Protein 1DI6 (pdb70)

CATH classification: 3.40.980.10

Organism: Escherichia coli (strain K12) (NCBI:txid83333)

Radius of gyration: 15.3 Å; Cα contacts (8 Å, |Δi|>4): 388; chains: 1; bounding box: 26×42×44 Å

Foldseek 3Di:
DEAEEEEEEEDQPADRVVLVVVLCVQWFPDHYDYDYYYYYLDLVVLLVVVCCCCPVVVHQEYEYEDLFFDDPSRCNQVSVVVQAPFWDAVQLVVLLVQCVVPPVCSVRGRWTWGDHQLHIYTYFYRDSVRRLSQQAGDADPVQHHPDGHPVLAVQVSSVVSVHDRIATDVSRHHNDDDPVPDD

Sequence (183 aa):
ATLRIGLVSISDRDKGIPALEEWLTSALTTPFELETRLIPDEQAIIEQTLCELVDEMSCHLVLTTGGTGPARRDVTPDATLAVADREMPGFGEQMRQISLHFVPTAILSRQVGVIRKQALILNLPGQPKSIKETLEGVKDAEGNVVVHGIFASVPYCIQLLEGPYVETAPEVVAAFRPKSARR

Nearest PDB structures (foldseek):
  1di6-assembly1_A  TM=1.005E+00  e=4.128E-41  Escherichia coli
  1di7-assembly1_A  TM=9.985E-01  e=5.185E-38  Escherichia coli
  3mcj-assembly2_D  TM=9.632E-01  e=8.302E-26  Aquifex aeolicus VF5
  2pbq-assembly1_B  TM=9.615E-01  e=9.419E-26  Aquifex aeolicus VF5
  3mcj-assembly1_B  TM=9.107E-01  e=4.703E-26  Aquifex aeolicus VF5

GO terms:
  GO:0061598 molybdopterin adenylyltransferase activity (F, IDA)
  GO:0005829 cytosol (C, IDA)
  GO:0032324 molybdopterin cofactor biosynthetic process (P, IDA)
  GO:0032324 molybdopterin cofactor biosynthetic process (P, IMP)
  GO:0005515 protein binding (F, IPI)
  GO:0042802 identical protein binding (F, IPI)

Solvent-accessible surface area: 8758 Å² total; per-residue (Å²): 100,58,2,70,0,0,0,0,6,7,34,87,124,99,151,2,18,51,4,0,64,103,8,0,94,59,0,16,87,28,83,54,72,53,45,53,55,107,19,60,5,81,67,77,73,0,48,126,9,0,30,52,0,8,54,131,54,71,5,55,0,0,0,0,2,8,8,13,16,96,62,102,124,30,28,0,1,42,0,0,67,62,9,27,103,159,114,57,97,39,16,4,102,70,1,58,95,0,20,56,101,71,76,107,88,11,110,95,25,106,8,27,1,0,14,41,120,101,3,0,0,0,0,0,34,44,53,46,129,32,0,67,36,2,0,48,12,29,66,65,112,149,41,86,74,93,30,81,4,12,0,4,65,0,0,62,17,2,46,116,33,142,27,17,26,2,78,12,14,99,145,27,9,47,30,123,32,59,78,108,12,151,216

Structure (mmCIF, N/CA/C/O backbone):
data_1DI6
#
_entry.id   1DI6
#
_cell.length_a   65.3
_cell.length_b   65.3
_cell.length_c   65.3
_cell.angle_alpha   90.00
_cell.angle_beta   90.00
_cell.angle_gamma   120.00
#
_symmetry.space_group_name_H-M   'P 63'
#
loop_
_entity.id
_entity.type
_entity.pdbx_description
1 polymer 'MOLYBDENUM COFACTOR BIOSYNTHETIC ENZYME'
2 non-polymer 'SULFATE ION'
3 water water
#
loop_
_atom_site.group_PDB
_atom_site.id
_atom_site.type_symbol
_atom_site.label_atom_id
_atom_site.label_alt_id
_atom_site.label_comp_id
_atom_site.label_asym_id
_atom_site.label_entity_id
_atom_site.label_seq_id
_atom_site.pdbx_PDB_ins_code
_atom_site.Cartn_x
_atom_site.Cartn_y
_atom_site.Cartn_z
_atom_site.occupancy
_atom_site.B_iso_or_equiv
_atom_site.auth_seq_id
_atom_site.auth_comp_id
_atom_site.auth_asym_id
_atom_site.auth_atom_id
_atom_site.pdbx_PDB_model_num
ATOM 1 N N . ALA A 1 2 ? 25.960 59.126 16.913 1.00 24.51 2 ALA A N 1
ATOM 2 C CA . ALA A 1 2 ? 26.753 58.405 17.952 1.00 25.88 2 ALA A CA 1
ATOM 3 C C . ALA A 1 2 ? 26.988 56.929 17.632 1.00 23.87 2 ALA A C 1
ATOM 4 O O . ALA A 1 2 ? 26.412 56.417 16.671 1.00 28.58 2 ALA A O 1
ATOM 6 N N . THR A 1 3 ? 27.812 56.302 18.472 1.00 17.70 3 THR A N 1
ATOM 7 C CA . THR A 1 3 ? 28.037 54.850 18.332 1.00 18.25 3 THR A CA 1
ATOM 8 C C . THR A 1 3 ? 26.873 54.075 18.944 1.00 18.06 3 THR A C 1
ATOM 9 O O . THR A 1 3 ? 26.581 54.220 20.128 1.00 19.24 3 THR A O 1
ATOM 13 N N . LEU A 1 4 ? 26.322 53.130 18.169 1.00 15.80 4 LEU A N 1
ATOM 14 C CA . LEU A 1 4 ? 25.330 52.189 18.666 1.00 14.71 4 LEU A CA 1
ATOM 15 C C . LEU A 1 4 ? 25.994 51.020 19.425 1.00 16.27 4 LEU A C 1
ATOM 16 O O . LEU A 1 4 ? 26.885 50.370 18.848 1.00 18.67 4 LEU A O 1
ATOM 21 N N . ARG A 1 5 ? 25.638 50.754 20.661 1.00 15.33 5 ARG A N 1
ATOM 22 C CA . ARG A 1 5 ? 26.190 49.660 21.441 1.00 17.62 5 ARG A CA 1
ATOM 23 C C . ARG A 1 5 ? 25.231 48.469 21.386 1.00 17.03 5 ARG A C 1
ATOM 24 O O . ARG A 1 5 ? 24.072 48.531 21.837 1.00 17.16 5 ARG A O 1
ATOM 39 N N . ILE A 1 6 ? 25.697 47.388 20.766 1.00 16.44 6 ILE A N 1
ATOM 40 C CA . ILE A 1 6 ? 24.824 46.225 20.526 1.00 14.57 6 ILE A CA 1
ATOM 41 C C . ILE A 1 6 ? 25.302 45.015 21.306 1.00 16.24 6 ILE A C 1
ATOM 42 O O . ILE A 1 6 ? 26.492 44.657 21.180 1.00 17.47 6 ILE A O 1
ATOM 47 N N . GLY A 1 7 ? 24.487 44.336 22.075 1.00 15.34 7 GLY A N 1
ATOM 48 C CA . GLY A 1 7 ? 24.845 43.091 22.719 1.00 16.10 7 GLY A CA 1
ATOM 49 C C . GLY A 1 7 ? 24.392 41.922 21.874 1.00 17.28 7 GLY A C 1
ATOM 50 O O . GLY A 1 7 ? 23.286 41.955 21.287 1.00 16.31 7 GLY A O 1
ATOM 51 N N . LEU A 1 8 ? 25.205 40.889 21.691 1.00 14.97 8 LEU A N 1
ATOM 52 C CA . LEU A 1 8 ? 24.942 39.711 20.927 1.00 15.84 8 LEU A CA 1
ATOM 53 C C . LEU A 1 8 ? 25.045 38.499 21.849 1.00 18.19 8 LEU A C 1
ATOM 54 O O . LEU A 1 8 ? 26.118 38.335 22.480 1.00 17.91 8 LEU A O 1
ATOM 59 N N . VAL A 1 9 ? 24.001 37.733 21.993 1.00 16.38 9 V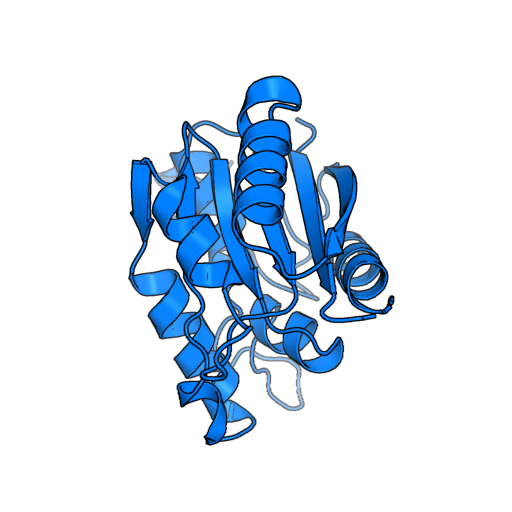AL A N 1
ATOM 60 C CA . VAL A 1 9 ? 23.975 36.605 22.928 1.00 15.83 9 VAL A CA 1
ATOM 61 C C . VAL A 1 9 ? 23.640 35.315 22.195 1.00 19.86 9 VAL A C 1
ATOM 62 O O . VAL A 1 9 ? 22.551 35.204 21.597 1.00 17.08 9 VAL A O 1
ATOM 66 N N . SER A 1 10 ? 24.548 34.348 22.189 1.00 17.33 10 SER A N 1
ATOM 67 C CA . SER A 1 10 ? 24.317 33.041 21.573 1.00 17.77 10 SER A CA 1
ATOM 68 C C . SER A 1 10 ? 24.055 32.007 22.668 1.00 18.02 10 SER A C 1
ATOM 69 O O . SER A 1 10 ? 24.819 31.939 23.646 1.00 19.98 10 SER A O 1
ATOM 72 N N . ILE A 1 11 ? 22.878 31.399 22.616 1.00 19.68 11 ILE A N 1
ATOM 73 C CA . ILE A 1 11 ? 22.399 30.547 23.714 1.00 18.88 11 ILE A CA 1
ATOM 74 C C . ILE A 1 11 ? 22.497 29.138 23.173 1.00 28.01 11 ILE A C 1
ATOM 75 O O . ILE A 1 11 ? 21.823 28.769 22.209 1.00 23.91 11 ILE A O 1
ATOM 80 N N . SER A 1 12 ? 23.469 28.440 23.765 1.00 29.43 12 SER A N 1
ATOM 81 C CA . SER A 1 12 ? 23.835 27.120 23.322 1.00 46.22 12 SER A CA 1
ATOM 82 C C . SER A 1 12 ? 23.404 26.078 24.342 1.00 48.33 12 SER A C 1
ATOM 83 O O . SER A 1 12 ? 23.800 26.014 25.497 1.00 43.66 12 SER A O 1
ATOM 86 N N . ASP A 1 13 ? 22.699 25.118 23.749 1.00 57.80 13 ASP A N 1
ATOM 87 C CA . ASP A 1 13 ? 22.180 23.963 24.464 1.00 65.99 13 ASP A CA 1
ATOM 88 C C . ASP A 1 13 ? 23.313 22.996 24.782 1.00 68.81 13 ASP A C 1
ATOM 89 O O . ASP A 1 13 ? 23.219 22.133 25.647 1.00 71.00 13 ASP A O 1
ATOM 94 N N . ARG A 1 14 ? 24.404 23.146 24.050 1.00 73.41 14 ARG A N 1
ATOM 95 C CA . ARG A 1 14 ? 25.619 22.377 24.144 1.00 77.28 14 ARG A CA 1
ATOM 96 C C . ARG A 1 14 ? 26.457 22.735 25.366 1.00 80.82 14 ARG A C 1
ATOM 97 O O . ARG A 1 14 ? 27.001 23.860 25.403 1.00 83.58 14 ARG A O 1
ATOM 99 N N . ASP A 1 22 ? 30.490 27.743 17.757 1.00 34.82 22 ASP A N 1
ATOM 100 C CA . ASP A 1 22 ? 29.274 28.621 17.680 1.00 29.65 22 ASP A CA 1
ATOM 101 C C . ASP A 1 22 ? 29.192 29.335 16.330 1.00 27.88 22 ASP A C 1
ATOM 102 O O . ASP A 1 22 ? 30.165 29.950 15.905 1.00 30.30 22 ASP A O 1
ATOM 107 N N . LYS A 1 23 ? 27.993 29.304 15.737 1.00 28.09 23 LYS A N 1
ATOM 108 C CA . LYS A 1 23 ? 27.760 29.985 14.477 1.00 26.08 23 LYS A CA 1
ATOM 109 C C . LYS A 1 23 ? 26.908 31.246 14.648 1.00 24.56 23 LYS A C 1
ATOM 110 O O . LYS A 1 23 ? 26.863 32.079 13.733 1.00 24.22 23 LYS A O 1
ATOM 116 N N . GLY A 1 24 ? 26.308 31.427 15.809 1.00 23.55 24 GLY A N 1
ATOM 117 C CA . GLY A 1 24 ? 25.384 32.504 16.094 1.00 23.16 24 GLY A CA 1
ATOM 118 C C . GLY A 1 24 ? 25.994 33.881 16.189 1.00 19.88 24 GLY A C 1
ATOM 119 O O . GLY A 1 24 ? 25.536 34.773 15.456 1.00 20.47 24 GLY A O 1
ATOM 120 N N . ILE A 1 25 ? 26.989 34.053 17.048 1.00 23.90 25 ILE A N 1
ATOM 121 C CA . ILE A 1 25 ? 27.707 35.329 17.157 1.00 22.53 25 ILE A CA 1
ATOM 122 C C . ILE A 1 25 ? 28.311 35.735 15.822 1.00 22.22 25 ILE A C 1
ATOM 123 O O . ILE A 1 25 ? 28.098 36.838 15.311 1.00 22.17 25 ILE A O 1
ATOM 128 N N . PRO A 1 26 ? 29.070 34.863 15.180 1.00 23.27 26 PRO A N 1
ATOM 129 C CA . PRO A 1 26 ? 29.635 35.162 13.875 1.00 21.07 26 PRO A CA 1
ATOM 130 C C . PRO A 1 26 ? 28.636 35.554 12.794 1.00 23.19 26 PRO A C 1
ATOM 131 O O . PRO A 1 26 ? 28.870 36.527 12.050 1.00 25.11 26 PRO A O 1
ATOM 135 N N . ALA A 1 27 ? 27.458 34.937 12.715 1.00 23.01 27 ALA A N 1
ATOM 136 C CA . ALA A 1 27 ? 26.435 35.338 11.746 1.00 23.08 27 ALA A CA 1
ATOM 137 C C . ALA A 1 27 ? 25.919 36.761 12.013 1.00 21.36 27 ALA A C 1
ATOM 138 O O . ALA A 1 27 ? 25.699 37.527 11.057 1.00 21.71 27 ALA A O 1
ATOM 140 N N . LEU A 1 28 ? 25.742 37.077 13.288 1.00 22.36 28 LEU A N 1
ATOM 141 C CA . LEU A 1 28 ? 25.316 38.452 13.616 1.00 21.25 28 LEU A CA 1
ATOM 142 C C . LEU A 1 28 ? 26.394 39.471 13.331 1.00 23.20 28 LEU A C 1
ATOM 143 O O . LEU A 1 28 ? 26.141 40.579 12.814 1.00 22.58 28 LEU A O 1
ATOM 148 N N . GLU A 1 29 ? 27.667 39.151 13.632 1.00 21.06 29 GLU A N 1
ATOM 149 C CA . GLU A 1 29 ? 28.753 40.102 13.413 1.00 19.73 29 GLU A CA 1
ATOM 150 C C . GLU A 1 29 ? 28.872 40.426 11.918 1.00 22.34 29 GLU A C 1
ATOM 151 O O . GLU A 1 29 ? 29.051 41.588 11.535 1.00 26.26 29 GLU A O 1
ATOM 157 N N . GLU A 1 30 ? 28.785 39.414 11.055 1.00 22.89 30 GLU A N 1
ATOM 158 C CA . GLU A 1 30 ? 28.797 39.578 9.615 1.00 21.15 30 GLU A CA 1
ATOM 159 C C . GLU A 1 30 ? 27.613 40.386 9.071 1.00 20.42 30 GLU A C 1
ATOM 160 O O . GLU A 1 30 ? 27.840 41.343 8.318 1.00 23.65 30 GLU A O 1
ATOM 166 N N . TRP A 1 31 ? 26.400 40.037 9.505 1.00 22.72 31 TRP A N 1
ATOM 167 C CA . TRP A 1 31 ? 25.256 40.766 8.977 1.00 20.64 31 TRP A CA 1
ATOM 168 C C . TRP A 1 31 ? 25.257 42.235 9.384 1.00 21.31 31 TRP A C 1
ATOM 169 O O . TRP A 1 31 ? 25.019 43.097 8.516 1.00 20.15 31 TRP A O 1
ATOM 180 N N . LEU A 1 32 ? 25.511 42.525 10.655 1.00 20.17 32 LEU A N 1
ATOM 181 C CA . LEU A 1 32 ? 25.490 43.905 11.147 1.00 16.59 32 LEU A CA 1
ATOM 182 C C . LEU A 1 32 ? 26.575 44.723 10.456 1.00 20.80 32 LEU A C 1
ATOM 183 O O . LEU A 1 32 ? 26.354 45.905 10.152 1.00 20.18 32 LEU A O 1
ATOM 188 N N . THR A 1 33 ? 27.748 44.149 10.196 1.00 18.36 33 THR A N 1
ATOM 189 C CA . THR A 1 33 ? 28.823 44.856 9.483 1.00 21.20 33 THR A CA 1
ATOM 190 C C . THR A 1 33 ? 28.410 45.239 8.061 1.00 20.53 33 THR A C 1
ATOM 191 O O . THR A 1 33 ? 28.683 46.355 7.608 1.00 22.94 33 THR A O 1
ATOM 195 N N . SER A 1 34 ? 27.648 44.387 7.393 1.00 19.86 34 SER A N 1
ATOM 196 C CA . SER A 1 34 ? 27.173 44.700 6.048 1.00 23.74 34 SER A CA 1
ATOM 197 C C . SER A 1 34 ? 26.004 45.678 6.042 1.00 22.94 34 SER A C 1
ATOM 198 O O . SER A 1 34 ? 25.888 46.496 5.126 1.00 26.54 34 SER A O 1
ATOM 201 N N . ALA A 1 35 ? 25.154 45.622 7.060 1.00 20.00 35 ALA A N 1
ATOM 202 C CA . ALA A 1 35 ? 23.949 46.453 7.059 1.00 18.10 35 ALA A CA 1
ATOM 203 C C . ALA A 1 35 ? 24.086 47.863 7.589 1.00 15.85 35 ALA A C 1
ATOM 204 O O . ALA A 1 35 ? 23.268 48.696 7.129 1.00 19.60 35 ALA A O 1
ATOM 206 N N . LEU A 1 36 ? 24.914 48.091 8.614 1.00 18.44 36 LEU A N 1
ATOM 207 C CA . LEU A 1 36 ? 24.978 49.415 9.230 1.00 16.74 36 LEU A CA 1
ATOM 208 C C . LEU A 1 36 ? 25.997 50.355 8.577 1.00 18.71 36 LEU A C 1
ATOM 209 O O . LEU A 1 36 ? 27.112 49.897 8.307 1.00 20.18 36 LEU A O 1
ATOM 214 N N . THR A 1 37 ? 25.584 51.603 8.358 1.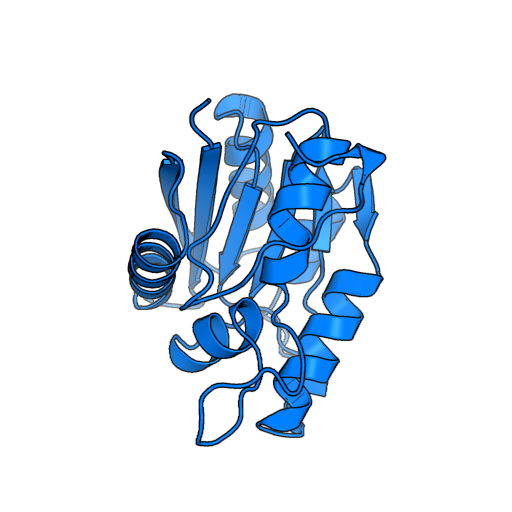00 17.88 37 THR A N 1
ATOM 215 C CA . THR A 1 37 ? 26.546 52.569 7.776 1.00 21.22 37 THR A CA 1
ATOM 216 C C . THR A 1 37 ? 26.995 53.549 8.848 1.00 22.67 37 THR A C 1
ATOM 217 O O . THR A 1 37 ? 28.100 54.094 8.708 1.00 24.31 37 THR A O 1
ATOM 221 N N . THR A 1 38 ? 26.325 53.657 9.978 1.00 21.34 38 THR A N 1
ATOM 222 C CA . THR A 1 38 ? 26.772 54.407 11.160 1.00 19.28 38 THR A CA 1
ATOM 223 C C . THR A 1 38 ? 27.554 53.462 12.076 1.00 22.13 38 THR A C 1
ATOM 224 O O . THR A 1 38 ? 27.437 52.222 12.002 1.00 19.73 38 THR A O 1
ATOM 228 N N . PRO A 1 39 ? 28.433 53.983 12.924 1.00 17.47 39 PRO A N 1
ATOM 229 C CA . PRO A 1 39 ? 29.307 53.203 13.777 1.00 18.17 39 PRO A CA 1
ATOM 230 C C . PRO A 1 39 ? 28.621 52.385 14.855 1.00 18.26 39 PRO A C 1
ATOM 231 O O . PRO A 1 39 ? 27.580 52.830 15.410 1.00 19.12 39 PRO A O 1
ATOM 235 N N . PHE A 1 40 ? 29.151 51.211 15.198 1.00 16.43 40 PHE A N 1
ATOM 236 C CA . PHE A 1 40 ? 28.595 50.395 16.265 1.00 17.84 40 PHE A CA 1
ATOM 237 C C . PHE A 1 40 ? 29.720 49.693 17.035 1.00 16.39 40 PHE A C 1
ATOM 238 O O . PHE A 1 40 ? 30.855 49.623 16.516 1.00 19.11 40 PHE A O 1
ATOM 246 N N . GLU A 1 41 ? 29.421 49.230 18.233 1.00 17.32 41 GLU A N 1
ATOM 247 C CA . GLU A 1 41 ? 30.360 48.471 19.053 1.00 18.51 41 GLU A CA 1
ATOM 248 C C . GLU A 1 41 ? 29.602 47.259 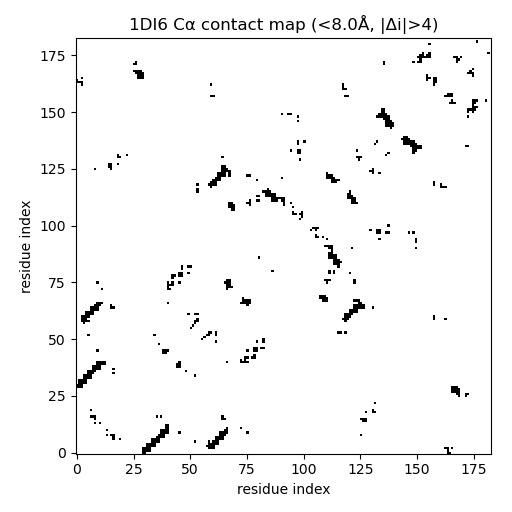19.610 1.00 20.81 41 GLU A C 1
ATOM 249 O O . GLU A 1 41 ? 28.389 47.339 19.850 1.00 19.37 41 GLU A O 1
ATOM 255 N N . LEU A 1 42 ? 30.250 46.110 19.651 1.00 19.42 42 LEU A N 1
ATOM 256 C CA . LEU A 1 42 ? 29.678 44.862 20.066 1.00 17.57 42 LEU A CA 1
ATOM 257 C C . LEU A 1 42 ? 30.144 44.385 21.432 1.00 21.16 42 LEU A C 1
ATOM 258 O O . LEU A 1 42 ? 31.350 44.402 21.771 1.00 23.52 42 LEU A O 1
ATOM 263 N N . GLU A 1 43 ? 29.244 43.823 22.194 1.00 18.22 43 GLU A N 1
ATOM 264 C CA . GLU A 1 43 ? 29.442 43.102 23.431 1.00 19.11 43 GLU A CA 1
ATOM 265 C C . GLU A 1 43 ? 28.896 41.691 23.214 1.00 20.15 43 GLU A C 1
ATOM 266 O O . GLU A 1 43 ? 27.667 41.542 23.066 1.00 19.45 43 GLU A O 1
ATOM 272 N N . THR A 1 44 ? 29.739 40.687 23.071 1.00 19.28 44 THR A N 1
ATOM 273 C CA . THR A 1 44 ? 29.331 39.339 22.726 1.00 18.65 44 THR A CA 1
ATOM 274 C C . THR A 1 44 ? 29.447 38.365 23.874 1.00 22.60 44 THR A C 1
ATOM 275 O O . THR A 1 44 ? 30.293 38.433 24.763 1.00 23.62 44 THR A O 1
ATOM 279 N N . ARG A 1 45 ? 28.429 37.514 23.977 1.00 19.35 45 ARG A N 1
ATOM 280 C CA . ARG A 1 45 ? 28.331 36.530 25.055 1.00 19.05 45 ARG A CA 1
ATOM 281 C C . ARG A 1 45 ? 27.875 35.189 24.512 1.00 22.07 45 ARG A C 1
ATOM 282 O O . ARG A 1 45 ? 26.863 35.146 23.795 1.00 21.26 45 ARG A O 1
ATOM 290 N N . LEU A 1 46 ? 28.533 34.090 24.823 1.00 18.76 46 LEU A N 1
ATOM 291 C CA . LEU A 1 46 ? 28.167 32.736 24.476 1.00 19.38 46 LEU A CA 1
ATOM 292 C C . LEU A 1 46 ? 27.839 31.999 25.775 1.00 19.88 46 LEU A C 1
ATOM 293 O O . LEU A 1 46 ? 28.720 31.893 26.641 1.00 22.04 46 LEU A O 1
ATOM 298 N N . ILE A 1 47 ? 26.609 31.606 26.011 1.00 17.99 47 ILE A N 1
ATOM 299 C CA . ILE A 1 47 ? 26.158 31.027 27.280 1.00 18.36 47 ILE A CA 1
ATOM 300 C C . ILE A 1 47 ? 25.316 29.793 27.070 1.00 18.51 47 ILE A C 1
ATOM 301 O O . ILE A 1 47 ? 24.700 29.542 26.038 1.00 21.69 47 ILE A O 1
ATOM 306 N N . PRO A 1 48 ? 25.195 28.944 28.112 1.00 23.93 48 PRO A N 1
ATOM 307 C CA . PRO A 1 48 ? 24.351 27.782 28.094 1.00 24.89 48 PRO A CA 1
ATOM 308 C C . PRO A 1 48 ? 22.855 28.071 28.105 1.00 22.11 48 PRO A C 1
ATOM 309 O O . PRO A 1 48 ? 22.443 29.120 28.646 1.00 21.27 48 PRO A O 1
ATOM 313 N N . ASP A 1 49 ? 22.043 27.099 27.665 1.00 22.76 49 ASP A N 1
ATOM 314 C CA . ASP A 1 49 ? 20.591 27.289 27.730 1.00 23.42 49 ASP A CA 1
ATOM 315 C C . ASP A 1 49 ? 20.041 26.984 29.119 1.00 25.18 49 ASP A C 1
ATOM 316 O O . ASP A 1 49 ? 19.348 25.992 29.280 1.00 26.40 49 ASP A O 1
ATOM 321 N N . GLU A 1 50 ? 20.262 27.884 30.065 1.00 20.61 50 GLU A N 1
ATOM 322 C CA . GLU A 1 50 ? 19.756 27.772 31.430 1.00 24.07 50 GLU A CA 1
ATOM 323 C C . GLU A 1 50 ? 19.094 29.131 31.730 1.00 19.83 50 GLU A C 1
ATOM 324 O O . GLU A 1 50 ? 19.774 30.134 31.579 1.00 20.97 50 GLU A O 1
ATOM 330 N N . GLN A 1 51 ? 17.825 29.113 32.068 1.00 17.24 51 GLN A N 1
ATOM 331 C CA . GLN A 1 51 ? 17.090 30.375 32.182 1.00 17.91 51 GLN A CA 1
ATOM 332 C C . GLN A 1 51 ? 17.681 31.419 33.059 1.00 21.11 51 GLN A C 1
ATOM 333 O O . GLN A 1 51 ? 17.721 32.616 32.689 1.00 19.30 51 GLN A O 1
ATOM 339 N N . ALA A 1 52 ? 18.207 31.114 34.260 1.00 18.94 52 ALA A N 1
ATOM 340 C CA . ALA A 1 52 ? 18.753 32.145 35.116 1.00 19.29 52 ALA A CA 1
ATOM 341 C C . ALA A 1 52 ? 20.019 32.776 34.553 1.00 17.71 52 ALA A C 1
ATOM 342 O O . ALA A 1 52 ? 20.258 33.957 34.818 1.00 19.53 52 ALA A O 1
ATOM 344 N N . ILE A 1 53 ? 20.834 32.029 33.807 1.00 20.04 53 ILE A N 1
ATOM 345 C CA . ILE A 1 53 ? 22.032 32.613 33.217 1.00 19.22 53 ILE A CA 1
ATOM 346 C C . ILE A 1 53 ? 21.667 33.511 32.019 1.00 16.91 53 ILE A C 1
ATOM 347 O O . ILE A 1 53 ? 22.220 34.601 31.885 1.00 17.18 53 ILE A O 1
ATOM 352 N N . ILE A 1 54 ? 20.609 33.126 31.287 1.00 18.06 54 ILE A N 1
ATOM 353 C CA . ILE A 1 54 ? 20.164 34.041 30.195 1.00 18.13 54 ILE A CA 1
ATOM 354 C C . ILE A 1 54 ? 19.625 35.318 30.821 1.00 15.57 54 ILE A C 1
ATOM 355 O O . ILE A 1 54 ? 20.015 36.406 30.390 1.00 16.06 54 ILE A O 1
ATOM 360 N N . GLU A 1 55 ? 18.796 35.253 31.850 1.00 16.36 55 GLU A N 1
ATOM 361 C CA . GLU A 1 55 ? 18.314 36.480 32.492 1.00 15.37 55 GLU A CA 1
ATOM 362 C C . GLU A 1 55 ? 19.452 37.342 33.000 1.00 18.47 55 GLU A C 1
ATOM 363 O O . GLU A 1 55 ? 19.495 38.574 32.841 1.00 18.12 55 GLU A O 1
ATOM 369 N N . GLN A 1 56 ? 20.438 36.713 33.681 1.00 19.00 56 GLN A N 1
ATOM 370 C CA . GLN A 1 56 ? 21.559 37.520 34.176 1.00 21.61 56 GLN A CA 1
ATOM 371 C C . GLN A 1 56 ? 22.330 38.229 33.068 1.00 14.59 56 GLN A C 1
ATOM 372 O O . GLN A 1 56 ? 22.766 39.380 33.206 1.00 20.06 56 GLN A O 1
ATOM 378 N N . THR A 1 57 ? 22.566 37.536 31.969 1.00 17.25 57 THR A N 1
ATOM 379 C CA . THR A 1 57 ? 23.294 38.062 30.824 1.00 17.62 57 THR A CA 1
ATOM 380 C C . THR A 1 57 ? 22.587 39.258 30.184 1.00 16.00 57 THR A C 1
ATOM 381 O O . THR A 1 57 ? 23.167 40.275 29.832 1.00 16.72 57 THR A O 1
ATOM 385 N N . LEU A 1 58 ? 21.249 39.109 30.043 1.00 16.70 58 LEU A N 1
ATOM 386 C CA . LEU A 1 58 ? 20.478 40.236 29.471 1.00 17.78 58 LEU A CA 1
ATOM 387 C C . LEU A 1 58 ? 20.512 41.437 30.399 1.00 17.71 58 LEU A C 1
ATOM 388 O O . LEU A 1 58 ? 20.694 42.577 29.919 1.00 16.45 58 LEU A O 1
ATOM 393 N N . CYS A 1 59 ? 20.391 41.246 31.715 1.00 18.05 59 CYS A N 1
ATOM 394 C CA . CYS A 1 59 ? 20.492 42.379 32.636 1.00 18.68 59 CYS A CA 1
ATOM 395 C C . CYS A 1 59 ? 21.906 42.973 32.631 1.00 19.26 59 CYS A C 1
ATOM 396 O O . CYS A 1 59 ? 22.019 44.199 32.659 1.00 18.65 59 CYS A O 1
ATOM 399 N N . GLU A 1 60 ? 22.939 42.146 32.536 1.00 21.13 60 GLU A N 1
ATOM 400 C CA . GLU A 1 60 ? 24.315 42.654 32.457 1.00 21.00 60 GLU A CA 1
ATOM 401 C C . GLU A 1 60 ? 24.456 43.582 31.265 1.00 19.07 60 GLU A C 1
ATOM 402 O O . GLU A 1 60 ? 24.985 44.702 31.308 1.00 21.01 60 GLU A O 1
ATOM 408 N N . LEU A 1 61 ? 24.007 43.098 30.074 1.00 17.64 61 LEU A N 1
ATOM 409 C CA . LEU A 1 61 ? 24.191 43.869 28.856 1.00 17.57 61 LEU A CA 1
ATOM 410 C C . LEU A 1 61 ? 23.406 45.179 28.864 1.00 17.17 61 LEU A C 1
ATOM 411 O O . LEU A 1 61 ? 23.943 46.173 28.386 1.00 17.99 61 LEU A O 1
ATOM 416 N N . VAL A 1 62 ? 22.157 45.151 29.344 1.00 16.59 62 VAL A N 1
ATOM 417 C CA . VAL A 1 62 ? 21.354 46.378 29.345 1.00 16.71 62 VAL A CA 1
ATOM 418 C C . VAL A 1 62 ? 21.742 47.346 30.468 1.00 20.54 62 VAL A C 1
ATOM 419 O O . VAL A 1 62 ? 21.882 48.553 30.222 1.00 21.54 62 VAL A O 1
ATOM 423 N N . ASP A 1 63 ? 21.873 46.827 31.686 1.00 21.38 63 ASP A N 1
ATOM 424 C CA . ASP A 1 63 ? 22.104 47.665 32.854 1.00 22.75 63 ASP A CA 1
ATOM 425 C C . ASP A 1 63 ? 23.548 48.070 33.113 1.00 26.41 63 ASP A C 1
ATOM 426 O O . ASP A 1 63 ? 23.773 49.259 33.389 1.00 29.75 63 ASP A O 1
ATOM 431 N N . GLU A 1 6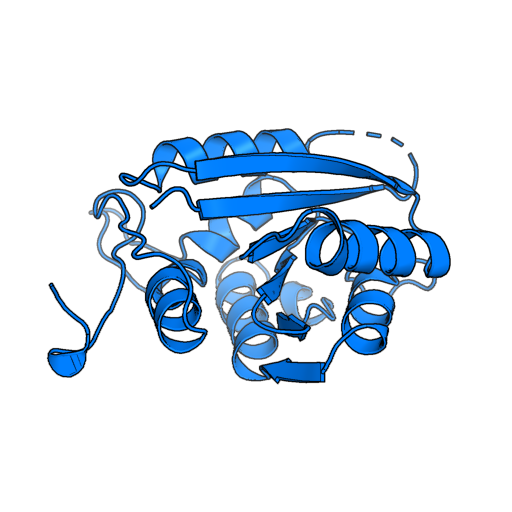4 ? 24.483 47.138 33.037 1.00 25.74 64 GLU A N 1
ATOM 432 C CA . GLU A 1 64 ? 25.881 47.502 33.325 1.00 25.44 64 GLU A CA 1
ATOM 433 C C . GLU A 1 64 ? 26.648 47.909 32.103 1.00 25.70 64 GLU A C 1
ATOM 434 O O . GLU A 1 64 ? 27.510 48.794 32.170 1.00 30.33 64 GLU A O 1
ATOM 440 N N . MET A 1 65 ? 26.371 47.304 30.935 1.00 21.25 65 MET A N 1
ATOM 441 C CA . MET A 1 65 ? 27.082 47.658 29.727 1.00 19.60 65 MET A CA 1
ATOM 442 C C . MET A 1 65 ? 26.338 48.714 28.891 1.00 19.21 65 MET A C 1
ATOM 443 O O . MET A 1 65 ? 26.886 49.140 27.896 1.00 24.55 65 MET A O 1
ATOM 448 N N . SER A 1 66 ? 25.134 49.119 29.280 1.00 21.58 66 SER A N 1
ATOM 449 C CA . SER A 1 66 ? 24.397 50.159 28.560 1.00 21.85 66 SER A CA 1
ATOM 450 C C . SER A 1 66 ? 24.210 49.935 27.060 1.00 21.37 66 SER A C 1
ATOM 451 O O . SER A 1 66 ? 24.321 50.843 26.224 1.00 22.71 66 SER A O 1
ATOM 454 N N . CYS A 1 67 ? 23.854 48.710 26.666 1.00 18.27 67 CYS A N 1
ATOM 455 C CA . CYS A 1 67 ? 23.561 48.403 25.277 1.00 18.05 67 CYS A CA 1
ATOM 456 C C . CYS A 1 67 ? 22.216 49.041 24.887 1.00 18.17 67 CYS A C 1
ATOM 457 O O . CYS A 1 67 ? 21.284 48.984 25.677 1.00 18.53 67 CYS A O 1
ATOM 460 N N . HIS A 1 68 ? 22.166 49.568 23.672 1.00 15.27 68 HIS A N 1
ATOM 461 C CA . HIS A 1 68 ? 20.927 50.129 23.112 1.00 15.64 68 HIS A CA 1
ATOM 462 C C . HIS A 1 68 ? 20.054 49.053 22.457 1.00 15.47 68 HIS A C 1
ATOM 463 O O . HIS A 1 68 ? 18.822 49.219 22.367 1.00 15.85 68 HIS A O 1
ATOM 470 N N . LEU A 1 69 ? 20.662 47.987 21.989 1.00 16.19 69 LEU A N 1
ATOM 471 C CA . LEU A 1 69 ? 20.032 46.887 21.283 1.00 15.62 69 LEU A CA 1
ATOM 472 C C . LEU A 1 69 ? 20.674 45.582 21.713 1.00 15.76 69 LEU A C 1
ATOM 473 O O . LEU A 1 69 ? 21.914 45.567 21.819 1.00 16.04 69 LEU A O 1
ATOM 478 N N . VAL A 1 70 ? 19.882 44.548 21.956 1.00 14.62 70 VAL A N 1
ATOM 479 C CA . VAL A 1 70 ? 20.443 43.215 22.271 1.00 13.56 70 VAL A CA 1
ATOM 480 C C . VAL A 1 70 ? 19.779 42.217 21.315 1.00 12.62 70 VAL A C 1
ATOM 481 O O . VAL A 1 70 ? 18.515 42.238 21.260 1.00 15.31 70 VAL A O 1
ATOM 485 N N . LEU A 1 71 ? 20.517 41.432 20.587 1.00 14.85 71 LEU A N 1
ATOM 486 C CA . LEU A 1 71 ? 19.992 40.399 19.711 1.00 12.36 71 LEU A CA 1
ATOM 487 C C . LEU A 1 71 ? 20.423 39.029 20.221 1.00 12.86 71 LEU A C 1
ATOM 488 O O . LEU A 1 71 ? 21.632 38.830 20.493 1.00 15.34 71 LEU A O 1
ATOM 493 N N . THR A 1 72 ? 19.493 38.141 20.503 1.00 14.77 72 THR A N 1
ATOM 494 C CA . THR A 1 72 ? 19.791 36.802 20.985 1.00 13.70 72 THR A CA 1
ATOM 495 C C . THR A 1 72 ? 19.628 35.813 19.853 1.00 16.12 72 THR A C 1
ATOM 496 O O . THR A 1 72 ? 18.835 36.044 18.902 1.00 14.47 72 THR A O 1
ATOM 500 N N . THR A 1 73 ? 20.335 34.676 19.905 1.00 14.56 73 THR A N 1
ATOM 501 C CA . THR A 1 73 ? 20.158 33.637 18.891 1.00 16.89 73 THR A CA 1
ATOM 502 C C . THR A 1 73 ? 20.076 32.262 19.575 1.00 18.44 73 THR A C 1
ATOM 503 O O . THR A 1 73 ? 20.967 31.949 20.387 1.00 18.41 73 THR A O 1
ATOM 510 N N . GLY A 1 74 ? 19.053 31.496 19.242 1.00 16.51 74 GLY A N 1
ATOM 511 C CA . GLY A 1 74 ? 18.913 30.159 19.817 1.00 17.12 74 GLY A CA 1
ATOM 512 C C . GLY A 1 74 ? 17.887 30.048 20.948 1.00 15.90 74 GLY A C 1
ATOM 513 O O . GLY A 1 74 ? 17.625 31.010 21.661 1.00 16.22 74 GLY A O 1
ATOM 514 N N . GLY A 1 75 ? 17.394 28.810 21.125 1.00 15.23 75 GLY A N 1
ATOM 515 C CA . GLY A 1 75 ? 16.546 28.460 22.250 1.00 19.19 75 GLY A CA 1
ATOM 516 C C . GLY A 1 75 ? 15.134 29.020 22.273 1.00 16.14 75 GLY A C 1
ATOM 517 O O . GLY A 1 75 ? 14.621 29.302 23.356 1.00 16.07 75 GLY A O 1
ATOM 518 N N . THR A 1 76 ? 14.530 29.150 21.099 1.00 16.69 76 THR A N 1
ATOM 519 C CA . THR A 1 76 ? 13.174 29.720 21.050 1.00 17.40 76 THR A CA 1
ATOM 520 C C . THR A 1 76 ? 12.098 28.747 20.642 1.00 18.00 76 THR A C 1
ATOM 521 O O . THR A 1 76 ? 10.962 29.191 20.429 1.00 18.44 76 THR A O 1
ATOM 525 N N . GLY A 1 77 ? 12.339 27.448 20.504 1.00 14.66 77 GLY A N 1
ATOM 526 C CA . GLY A 1 77 ? 11.294 26.504 20.112 1.00 15.87 77 GLY A CA 1
ATOM 527 C C . GLY A 1 77 ? 10.396 26.008 21.247 1.00 14.41 77 GLY A C 1
ATOM 528 O O . GLY A 1 77 ? 10.460 26.491 22.369 1.00 17.58 77 GLY A O 1
ATOM 529 N N . PRO A 1 78 ? 9.680 24.910 20.990 1.00 16.24 78 PRO A N 1
ATOM 530 C CA . PRO A 1 78 ? 8.693 24.349 21.891 1.00 17.12 78 PRO A CA 1
ATOM 531 C C . PRO A 1 78 ? 9.255 23.378 22.926 1.00 22.41 78 PRO A C 1
ATOM 532 O O . PRO A 1 78 ? 8.599 23.109 23.923 1.00 24.32 78 PRO A O 1
ATOM 536 N N . ALA A 1 79 ? 10.456 22.882 22.676 1.00 19.94 79 ALA A N 1
ATOM 537 C CA . ALA A 1 79 ? 11.060 21.893 23.551 1.00 20.73 79 ALA A CA 1
ATOM 538 C C . ALA A 1 79 ? 11.265 22.412 24.947 1.00 26.01 79 ALA A C 1
ATOM 539 O O . ALA A 1 79 ? 11.431 23.611 25.228 1.00 26.75 79 ALA A O 1
ATOM 541 N N . ARG A 1 80 ? 11.329 21.452 25.890 1.00 27.26 80 ARG A N 1
ATOM 542 C CA . ARG A 1 80 ? 11.423 21.830 27.292 1.00 29.12 80 ARG A CA 1
ATOM 543 C C . ARG A 1 80 ? 12.602 22.736 27.628 1.00 24.76 80 ARG A C 1
ATOM 544 O O . ARG A 1 80 ? 12.440 23.652 28.424 1.00 29.22 80 ARG A O 1
ATOM 546 N N . ARG A 1 81 ? 13.764 22.484 27.015 1.00 25.44 81 ARG A N 1
ATOM 547 C CA . ARG A 1 81 ? 14.945 23.261 27.338 1.00 27.98 81 ARG A CA 1
ATOM 548 C C . ARG A 1 81 ? 14.979 24.660 26.715 1.00 22.85 81 ARG A C 1
ATOM 549 O O . ARG A 1 81 ? 15.808 25.444 27.203 1.00 24.11 81 ARG A O 1
ATOM 557 N N . ASP A 1 82 ? 14.131 24.920 25.728 1.00 22.12 82 ASP A N 1
ATOM 558 C CA . ASP A 1 82 ? 14.239 26.225 25.026 1.00 24.06 82 ASP A CA 1
ATOM 559 C C . ASP A 1 82 ? 13.571 27.279 25.871 1.00 21.44 82 ASP A C 1
ATOM 560 O O . ASP A 1 82 ? 12.332 27.358 25.936 1.00 24.58 82 ASP A O 1
ATOM 565 N N . VAL A 1 83 ? 14.314 28.089 26.619 1.00 18.65 83 VAL A N 1
ATOM 566 C CA . VAL A 1 83 ? 13.805 29.069 27.532 1.00 17.87 83 VAL A CA 1
ATOM 567 C C . VAL A 1 83 ? 14.287 30.488 27.269 1.00 17.74 83 VAL A C 1
ATOM 568 O O . VAL A 1 83 ? 14.114 31.423 28.063 1.00 16.97 83 VAL A O 1
ATOM 572 N N . THR A 1 84 ? 14.824 30.740 26.038 1.00 15.59 84 THR A N 1
ATOM 573 C CA . THR A 1 84 ? 15.185 32.130 25.740 1.00 17.60 84 THR A CA 1
ATOM 574 C C . THR A 1 84 ? 14.078 33.154 25.774 1.00 15.71 84 THR A C 1
ATOM 575 O O . THR A 1 84 ? 14.275 34.192 26.411 1.00 14.06 84 THR A O 1
ATOM 579 N N . PRO A 1 85 ? 12.892 32.904 25.227 1.00 16.42 85 PRO A N 1
ATOM 580 C CA . PRO A 1 85 ? 11.789 33.843 25.331 1.00 15.89 85 PRO A CA 1
ATOM 581 C C . PRO A 1 85 ? 11.290 34.027 26.760 1.00 15.60 85 PRO A C 1
ATOM 582 O O . PRO A 1 85 ? 10.953 35.129 27.162 1.00 15.63 85 PRO A O 1
ATOM 586 N N . ASP A 1 86 ? 11.374 32.957 27.584 1.00 18.24 86 ASP A N 1
ATOM 587 C CA . ASP A 1 86 ? 10.928 33.068 28.985 1.00 19.58 86 ASP A CA 1
ATOM 588 C C . ASP A 1 86 ? 11.870 33.993 29.765 1.00 17.60 86 ASP A C 1
ATOM 589 O O . ASP A 1 86 ? 11.452 34.864 30.523 1.00 17.76 86 ASP A O 1
ATOM 594 N N . ALA A 1 87 ? 13.181 33.831 29.520 1.00 16.54 87 ALA A N 1
ATOM 595 C CA . ALA A 1 87 ? 14.121 34.722 30.179 1.00 17.64 87 ALA A CA 1
ATOM 596 C C . ALA A 1 87 ? 13.952 36.185 29.739 1.00 18.66 87 ALA A C 1
ATOM 597 O O . ALA A 1 87 ? 14.076 37.104 30.520 1.00 17.27 87 ALA A O 1
ATOM 599 N N . THR A 1 88 ? 13.664 36.359 28.434 1.00 14.50 88 THR A N 1
ATOM 600 C CA . THR A 1 88 ? 13.524 37.712 27.898 1.00 15.27 88 THR A CA 1
ATOM 601 C C . THR A 1 88 ? 12.288 38.414 28.426 1.00 16.82 88 THR A C 1
ATOM 602 O O . THR A 1 88 ? 12.346 39.599 28.758 1.00 16.29 88 THR A O 1
ATOM 606 N N . LEU A 1 89 ? 11.150 37.712 28.509 1.00 16.21 89 LEU A N 1
ATOM 607 C CA . LEU A 1 89 ? 9.966 38.266 29.147 1.00 17.19 89 LEU A CA 1
ATOM 608 C C . LEU A 1 89 ? 10.191 38.514 30.648 1.00 19.64 89 LEU A C 1
ATOM 609 O O . LEU A 1 89 ? 9.704 39.522 31.148 1.00 20.55 89 LEU A O 1
ATOM 614 N N . ALA A 1 90 ? 10.960 37.649 31.322 1.00 18.95 90 ALA A N 1
ATOM 615 C CA . ALA A 1 90 ? 11.192 37.884 32.757 1.00 18.58 90 ALA A CA 1
ATOM 616 C C . ALA A 1 90 ? 11.917 39.188 33.006 1.00 20.69 90 ALA A C 1
ATOM 617 O O . ALA A 1 90 ? 11.744 39.763 34.106 1.00 26.01 90 ALA A O 1
ATOM 619 N N . VAL A 1 91 ? 12.845 39.615 32.153 1.00 15.84 91 VAL A N 1
ATOM 620 C CA . VAL A 1 91 ? 13.596 40.848 32.396 1.00 17.44 91 VAL A CA 1
ATOM 621 C C . VAL A 1 91 ? 12.991 42.101 31.766 1.00 16.67 91 VAL A C 1
ATOM 622 O O . VAL A 1 91 ? 13.545 43.194 31.829 1.00 18.61 91 VAL A O 1
ATOM 626 N N . ALA A 1 92 ? 11.860 41.924 31.083 1.00 16.89 92 ALA A N 1
ATOM 627 C CA . ALA A 1 92 ? 11.260 43.057 30.365 1.00 15.53 92 ALA A CA 1
ATOM 628 C C . ALA A 1 92 ? 10.468 44.022 31.218 1.00 17.76 92 ALA A C 1
ATOM 629 O O . ALA A 1 92 ? 9.789 43.601 32.152 1.00 21.00 92 ALA A O 1
ATOM 631 N N . ASP A 1 93 ? 10.480 45.281 30.787 1.00 18.85 93 ASP A N 1
ATOM 632 C CA . ASP A 1 93 ? 9.600 46.319 31.333 1.00 17.82 93 ASP A CA 1
ATOM 633 C C . ASP A 1 93 ? 8.301 46.329 30.533 1.00 23.76 93 ASP A C 1
ATOM 634 O O . ASP A 1 93 ? 7.207 46.528 31.062 1.00 28.51 93 ASP A O 1
ATOM 639 N N . ARG A 1 94 ? 8.424 46.040 29.228 1.00 18.41 94 ARG A N 1
ATOM 640 C CA . ARG A 1 94 ? 7.262 46.077 28.338 1.00 22.57 94 ARG A CA 1
ATOM 641 C C . ARG A 1 94 ? 7.461 45.153 27.143 1.00 17.26 94 ARG A C 1
ATOM 642 O O . ARG A 1 94 ? 8.575 45.027 26.648 1.00 17.20 94 ARG A O 1
ATOM 650 N N . GLU A 1 95 ? 6.399 44.545 26.640 1.00 18.46 95 GLU A N 1
ATOM 651 C CA . GLU A 1 95 ? 6.457 43.701 25.464 1.00 15.78 95 GLU A CA 1
ATOM 652 C C . GLU A 1 95 ? 6.105 44.496 24.196 1.00 17.82 95 GLU A C 1
ATOM 653 O O . GLU A 1 95 ? 5.287 45.418 24.209 1.00 18.56 95 GLU A O 1
ATOM 664 N N . MET A 1 96 ? 6.665 44.113 23.085 1.00 14.78 96 MET A N 1
ATOM 665 C CA . MET A 1 96 ? 6.399 44.684 21.748 1.00 16.00 96 MET A CA 1
ATOM 666 C C . MET A 1 96 ? 5.811 43.534 20.923 1.00 12.81 96 MET A C 1
ATOM 667 O O . MET A 1 96 ? 6.571 42.811 20.274 1.00 13.31 96 MET A O 1
ATOM 672 N N . PRO A 1 97 ? 4.502 43.308 20.979 1.00 13.80 97 PRO A N 1
ATOM 673 C CA . PRO A 1 97 ? 3.909 42.115 20.365 1.00 12.33 97 PRO A CA 1
ATOM 674 C C . PRO A 1 97 ? 4.135 41.963 18.874 1.00 10.75 97 PRO A C 1
ATOM 675 O O . PRO A 1 97 ? 4.266 40.831 18.358 1.00 13.08 97 PRO A O 1
ATOM 679 N N . GLY A 1 98 ? 4.269 43.094 18.161 1.00 11.92 98 GLY A N 1
ATOM 680 C CA . GLY A 1 98 ? 4.485 43.101 16.720 1.00 11.38 98 GLY A CA 1
ATOM 681 C C . GLY A 1 98 ? 5.762 42.441 16.271 1.00 11.87 98 GLY A C 1
ATOM 682 O O . GLY A 1 98 ? 5.912 41.879 15.203 1.00 12.26 98 GLY A O 1
ATOM 683 N N . PHE A 1 99 ? 6.818 42.544 17.155 1.00 12.24 99 PHE A N 1
ATOM 684 C CA . PHE A 1 99 ? 8.072 41.896 16.777 1.00 10.99 99 PHE A CA 1
ATOM 685 C C . PHE A 1 99 ? 7.991 40.378 16.761 1.00 12.15 99 PHE A C 1
ATOM 686 O O . PHE A 1 99 ? 8.412 39.802 15.747 1.00 12.24 99 PHE A O 1
ATOM 694 N N . GLY A 1 100 ? 7.427 39.736 17.776 1.00 11.59 100 GLY A N 1
ATOM 695 C CA . GLY A 1 100 ? 7.253 38.288 17.734 1.00 12.81 100 GLY A CA 1
ATOM 696 C C . GLY A 1 100 ? 6.383 37.865 16.528 1.00 10.86 100 GLY A C 1
ATOM 697 O O . GLY A 1 100 ? 6.636 36.884 15.799 1.00 12.09 100 GLY A O 1
ATOM 698 N N . GLU A 1 101 ? 5.232 38.580 16.425 1.00 11.49 101 GLU A N 1
ATOM 699 C CA . GLU A 1 101 ? 4.283 38.230 15.357 1.00 11.31 101 GLU A CA 1
ATOM 700 C C . GLU A 1 101 ? 4.874 38.296 13.955 1.00 10.94 101 GLU A C 1
ATOM 701 O O . GLU A 1 101 ? 4.710 37.423 13.071 1.00 12.25 101 GLU A O 1
ATOM 707 N N . GLN A 1 102 ? 5.600 39.412 13.704 1.00 11.96 102 GLN A N 1
ATOM 708 C CA . GLN A 1 102 ? 6.154 39.619 12.371 1.00 10.88 102 GLN A CA 1
ATOM 709 C C . GLN A 1 102 ? 7.401 38.815 12.104 1.00 11.88 102 GLN A C 1
ATOM 710 O O . GLN A 1 102 ? 7.685 38.401 10.976 1.00 11.20 102 GLN A O 1
ATOM 716 N N . MET A 1 103 ? 8.206 38.508 13.140 1.00 11.40 103 MET A N 1
ATOM 717 C CA . MET A 1 103 ? 9.336 37.580 12.901 1.00 11.79 103 MET A CA 1
ATOM 718 C C . MET A 1 103 ? 8.759 36.213 12.462 1.00 10.81 103 MET A C 1
ATOM 719 O O . MET A 1 103 ? 9.306 35.572 11.562 1.00 12.74 103 MET A O 1
ATOM 724 N N . ARG A 1 104 ? 7.639 35.790 13.098 1.00 11.03 104 ARG A N 1
ATOM 725 C CA . ARG A 1 104 ? 7.020 34.539 12.657 1.00 10.66 104 ARG A CA 1
ATOM 726 C C . ARG A 1 104 ? 6.444 34.657 11.233 1.00 10.99 104 ARG A C 1
ATOM 727 O O . ARG A 1 104 ? 6.622 33.747 10.398 1.00 11.99 104 ARG A O 1
ATOM 735 N N . GLN A 1 105 ? 5.773 35.781 10.882 1.00 11.72 105 GLN A N 1
ATOM 736 C CA . GLN A 1 105 ? 5.248 35.911 9.503 1.00 10.45 105 GLN A CA 1
ATOM 737 C C . GLN A 1 105 ? 6.394 35.956 8.482 1.00 12.01 105 GLN A C 1
ATOM 738 O O . GLN A 1 105 ? 6.197 35.371 7.390 1.00 13.72 105 GLN A O 1
ATOM 744 N N . ILE A 1 106 ? 7.474 36.673 8.752 1.00 12.43 106 ILE A N 1
ATOM 745 C CA . ILE A 1 106 ? 8.616 36.651 7.812 1.00 13.40 106 ILE A CA 1
ATOM 746 C C . ILE A 1 106 ? 9.111 35.218 7.651 1.00 14.58 106 ILE A C 1
ATOM 747 O O . ILE A 1 106 ? 9.290 34.703 6.511 1.00 14.93 106 ILE A O 1
ATOM 752 N N . SER A 1 107 ? 9.350 34.527 8.765 1.00 13.35 107 SER A N 1
ATOM 753 C CA . SER A 1 107 ? 9.899 33.161 8.717 1.00 13.32 107 SER A CA 1
ATOM 754 C C . SER A 1 107 ? 8.995 32.128 8.079 1.00 12.68 107 SER A C 1
ATOM 755 O O . SER A 1 107 ? 9.486 31.176 7.426 1.00 13.38 107 SER A O 1
ATOM 758 N N . LEU A 1 108 ? 7.678 32.330 8.086 1.00 13.68 108 LEU A N 1
ATOM 759 C CA . LEU A 1 108 ? 6.685 31.481 7.438 1.00 15.49 108 LEU A CA 1
ATOM 760 C C . LEU A 1 108 ? 6.806 31.548 5.918 1.00 21.30 108 LEU A C 1
ATOM 761 O O . LEU A 1 108 ? 6.314 30.624 5.258 1.00 23.85 108 LEU A O 1
ATOM 766 N N . HIS A 1 109 ? 7.431 32.585 5.378 1.00 17.11 109 HIS A N 1
ATOM 767 C CA . HIS A 1 109 ? 7.635 32.598 3.924 1.00 19.59 109 HIS A CA 1
ATOM 768 C C . HIS A 1 109 ? 8.628 31.516 3.558 1.00 20.22 109 HIS A C 1
ATOM 769 O O . HIS A 1 109 ? 8.578 31.039 2.391 1.00 26.35 109 HIS A O 1
ATOM 776 N N . PHE A 1 110 ? 9.532 31.125 4.430 1.00 17.39 110 PHE A N 1
ATOM 777 C CA . PHE A 1 110 ? 10.511 30.085 4.151 1.00 19.21 110 PHE A CA 1
ATOM 778 C C . PHE A 1 110 ? 9.933 28.726 4.517 1.00 22.54 110 PHE A C 1
ATOM 779 O O . PHE A 1 110 ? 9.667 27.857 3.654 1.00 25.85 110 PHE A O 1
ATOM 787 N N . VAL A 1 111 ? 9.532 28.496 5.759 1.00 18.84 111 VAL A N 1
ATOM 788 C CA . VAL A 1 111 ? 9.061 27.161 6.158 1.00 22.32 111 VAL A CA 1
ATOM 789 C C . VAL A 1 111 ? 7.858 27.282 7.058 1.00 21.34 111 VAL A C 1
ATOM 790 O O . VAL A 1 111 ? 7.808 28.172 7.910 1.00 20.16 111 VAL A O 1
ATOM 794 N N . PRO A 1 112 ? 6.917 26.352 7.073 1.00 19.50 112 PRO A N 1
ATOM 795 C CA . PRO A 1 112 ? 5.715 26.431 7.872 1.00 19.61 112 PRO A CA 1
ATOM 796 C C . PRO A 1 112 ? 5.957 26.239 9.359 1.00 17.07 112 PRO A C 1
ATOM 797 O O . PRO A 1 112 ? 5.165 26.698 10.193 1.00 18.50 112 PRO A O 1
ATOM 801 N N . THR A 1 113 ? 7.047 25.580 9.730 1.00 16.17 113 THR A N 1
ATOM 802 C CA . THR A 1 113 ? 7.416 25.303 11.098 1.00 15.22 113 THR A CA 1
ATOM 803 C C . THR A 1 113 ? 7.900 26.498 11.890 1.00 14.52 113 THR A C 1
ATOM 804 O O . THR A 1 113 ? 8.114 26.430 13.109 1.00 14.89 113 THR A O 1
ATOM 808 N N . ALA A 1 114 ? 7.990 27.672 11.229 1.00 14.19 114 ALA A N 1
ATOM 809 C CA . ALA A 1 114 ? 8.256 28.929 11.939 1.00 12.61 114 ALA A CA 1
ATOM 810 C C . ALA A 1 114 ? 7.254 29.226 13.018 1.00 14.59 114 ALA A C 1
ATOM 811 O O . ALA A 1 114 ? 7.677 29.908 13.976 1.00 16.99 114 ALA A O 1
ATOM 813 N N . ILE A 1 115 ? 6.048 28.688 12.900 1.00 15.72 115 ILE A N 1
ATOM 814 C CA . ILE A 1 115 ? 5.087 28.957 13.968 1.00 20.96 115 ILE A CA 1
ATOM 815 C C . ILE A 1 115 ? 5.408 28.241 15.272 1.00 19.28 115 ILE A C 1
ATOM 816 O O . ILE A 1 115 ? 4.749 28.508 16.273 1.00 20.89 115 ILE A O 1
ATOM 821 N N . LEU A 1 116 ? 6.394 27.340 15.278 1.00 15.00 116 LEU A N 1
ATOM 822 C CA . LEU A 1 116 ? 6.777 26.681 16.527 1.00 14.77 116 LEU A CA 1
ATOM 823 C C . LEU A 1 116 ? 7.687 27.547 17.368 1.00 15.77 116 LEU A C 1
ATOM 824 O O . LEU A 1 116 ? 8.113 27.194 18.486 1.00 15.92 116 LEU A O 1
ATOM 829 N N . SER A 1 117 ? 8.206 28.678 16.823 1.00 16.24 117 SER A N 1
ATOM 830 C CA . SER A 1 117 ? 9.049 29.583 17.614 1.00 16.70 117 SER A CA 1
ATOM 831 C C . SER A 1 117 ? 8.244 30.441 18.552 1.00 15.57 117 SER A C 1
ATOM 832 O O . SER A 1 117 ? 7.131 30.932 18.281 1.00 17.58 117 SER A O 1
ATOM 837 N N . ARG A 1 118 ? 8.758 30.679 19.753 1.00 16.33 118 ARG A N 1
ATOM 838 C CA . ARG A 1 118 ? 8.138 31.470 20.794 1.00 13.98 118 ARG A CA 1
ATOM 839 C C . ARG A 1 118 ? 8.865 32.818 21.011 1.00 13.11 118 ARG A C 1
ATOM 840 O O . ARG A 1 118 ? 8.668 33.510 21.991 1.00 14.62 118 ARG A O 1
ATOM 848 N N . GLN A 1 119 ? 9.653 33.194 20.003 1.00 12.74 119 GLN A N 1
ATOM 849 C CA . GLN A 1 119 ? 10.417 34.436 20.034 1.00 14.38 119 GLN A CA 1
ATOM 850 C C . GLN A 1 119 ? 9.585 35.658 20.381 1.00 14.11 119 GLN A C 1
ATOM 851 O O . GLN A 1 119 ? 8.396 35.823 19.957 1.00 13.84 119 GLN A O 1
ATOM 862 N N . VAL A 1 120 ? 10.206 36.571 21.136 1.00 13.29 120 VAL A N 1
ATOM 863 C CA . VAL A 1 120 ? 9.615 37.857 21.469 1.00 12.93 120 VAL A CA 1
ATOM 864 C C . VAL A 1 120 ? 10.578 39.023 21.194 1.00 13.84 120 VAL A C 1
ATOM 865 O O . VAL A 1 120 ? 11.788 38.828 20.978 1.00 13.35 120 VAL A O 1
ATOM 869 N N . GLY A 1 121 ? 10.008 40.222 21.188 1.00 12.12 121 GLY A N 1
ATOM 870 C CA . GLY A 1 121 ? 10.752 41.494 21.210 1.00 12.89 121 GLY A CA 1
ATOM 871 C C . GLY A 1 121 ? 10.216 42.221 22.445 1.00 13.83 121 GLY A C 1
ATOM 872 O O . GLY A 1 121 ? 9.010 42.244 22.750 1.00 13.80 121 GLY A O 1
ATOM 873 N N . VAL A 1 122 ? 11.128 42.775 23.274 1.00 12.87 122 VAL A N 1
ATOM 874 C CA . VAL A 1 122 ? 10.711 43.500 24.495 1.00 13.91 122 VAL A CA 1
ATOM 875 C C . VAL A 1 122 ? 11.590 44.755 24.640 1.00 13.98 122 VAL A C 1
ATOM 876 O O . VAL A 1 122 ? 12.635 44.882 24.006 1.00 13.40 122 VAL A O 1
ATOM 880 N N . ILE A 1 123 ? 11.192 45.601 25.604 1.00 14.14 123 ILE A N 1
ATOM 881 C CA . ILE A 1 123 ? 12.028 46.737 26.026 1.00 14.64 123 ILE A CA 1
ATOM 882 C C . ILE A 1 123 ? 12.330 46.572 27.526 1.00 14.28 123 ILE A C 1
ATOM 883 O O . ILE A 1 123 ? 11.508 46.181 28.340 1.00 15.78 123 ILE A O 1
ATOM 888 N N . ARG A 1 124 ? 13.621 46.721 27.839 1.00 15.57 124 ARG A N 1
ATOM 889 C CA . ARG A 1 124 ? 14.152 46.833 29.215 1.00 15.32 124 ARG A CA 1
ATOM 890 C C . ARG A 1 124 ? 14.899 48.168 29.292 1.00 13.84 124 ARG A C 1
ATOM 891 O O . ARG A 1 124 ? 15.818 48.408 28.523 1.00 16.48 124 ARG A O 1
ATOM 899 N N . LYS A 1 125 ? 14.403 48.997 30.223 1.00 17.93 125 LYS A N 1
ATOM 900 C CA . LYS A 1 125 ? 14.935 50.368 30.356 1.00 22.12 125 LYS A CA 1
ATOM 901 C C . LYS A 1 125 ? 14.724 51.075 29.020 1.00 19.89 125 LYS A C 1
ATOM 902 O O . LYS A 1 125 ? 13.545 51.227 28.700 1.00 22.38 125 LYS A O 1
ATOM 908 N N . GLN A 1 126 ? 15.714 51.523 28.276 1.00 18.73 126 GLN A N 1
ATOM 909 C CA . GLN A 1 126 ? 15.518 52.103 26.954 1.00 19.74 126 GLN A CA 1
ATOM 910 C C . GLN A 1 126 ? 16.086 51.190 25.859 1.00 17.45 126 GLN A C 1
ATOM 911 O O . GLN A 1 126 ? 16.165 51.626 24.717 1.00 20.62 126 GLN A O 1
ATOM 917 N N . ALA A 1 127 ? 16.403 49.937 26.188 1.00 15.80 127 ALA A N 1
ATOM 918 C CA . ALA A 1 127 ? 16.980 49.023 25.207 1.00 15.03 127 ALA A CA 1
ATOM 919 C 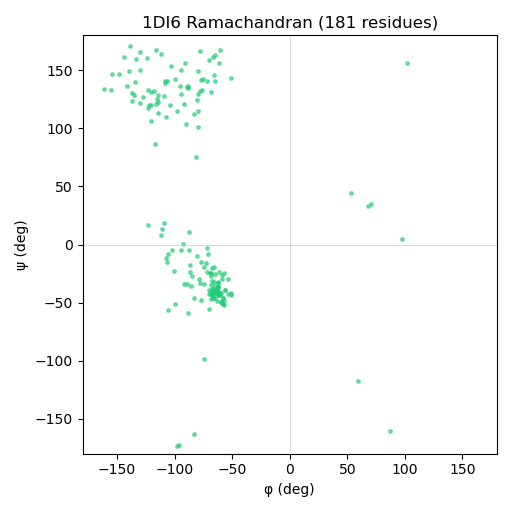C . ALA A 1 127 ? 15.937 48.064 24.607 1.00 14.85 127 ALA A C 1
ATOM 920 O O . ALA A 1 127 ? 15.049 47.620 25.315 1.00 16.77 127 ALA A O 1
ATOM 922 N N . LEU A 1 128 ? 16.106 47.817 23.319 1.00 13.95 128 LEU A N 1
ATOM 923 C CA . LEU A 1 128 ? 15.281 46.827 22.618 1.00 14.32 128 LEU A CA 1
ATOM 924 C C . LEU A 1 128 ? 15.979 45.474 22.588 1.00 14.82 128 LEU A C 1
ATOM 925 O O . LEU A 1 128 ? 17.176 45.425 22.230 1.00 13.85 128 LEU A O 1
ATOM 930 N N . ILE A 1 129 ? 15.305 44.396 22.987 1.00 12.57 129 ILE A N 1
ATOM 931 C CA . ILE A 1 129 ? 15.827 43.042 23.002 1.00 14.00 129 ILE A CA 1
ATOM 932 C C . ILE A 1 129 ? 14.997 42.197 22.024 1.00 11.71 129 ILE A C 1
ATOM 933 O O . ILE A 1 129 ? 13.755 42.131 22.181 1.00 13.73 129 ILE A O 1
ATOM 938 N N . LEU A 1 130 ? 15.627 41.614 21.030 1.00 12.97 130 LEU A N 1
ATOM 939 C CA . LEU A 1 130 ? 14.949 40.784 20.033 1.00 12.56 130 LEU A CA 1
ATOM 940 C C . LEU A 1 130 ? 15.458 39.352 20.049 1.00 14.25 130 LEU A C 1
ATOM 941 O O . LEU A 1 130 ? 16.697 39.163 20.005 1.00 13.59 130 LEU A O 1
ATOM 946 N N . ASN A 1 131 ? 14.611 38.336 20.062 1.00 11.53 131 ASN A N 1
ATOM 947 C CA . ASN A 1 131 ? 15.016 36.942 19.983 1.00 10.89 131 ASN A CA 1
ATOM 948 C C . ASN A 1 131 ? 15.037 36.449 18.534 1.00 14.81 131 ASN A C 1
ATOM 949 O O . ASN A 1 131 ? 13.976 36.470 17.869 1.00 14.19 131 ASN A O 1
ATOM 954 N N . LEU A 1 132 ? 16.183 35.986 18.046 1.00 15.05 132 LEU A N 1
ATOM 955 C CA . LEU A 1 132 ? 16.298 35.442 16.676 1.00 16.13 132 LEU A CA 1
ATOM 956 C C . LEU A 1 132 ? 16.563 33.940 16.756 1.00 20.51 132 LEU A C 1
ATOM 957 O O . LEU A 1 132 ? 16.896 33.382 17.810 1.00 18.76 132 LEU A O 1
ATOM 962 N N . PRO A 1 133 ? 16.362 33.254 15.637 1.00 22.14 133 PRO A N 1
ATOM 963 C CA . PRO A 1 133 ? 16.599 31.836 15.488 1.00 24.52 133 PRO A CA 1
ATOM 964 C C . PRO A 1 133 ? 18.057 31.456 15.740 1.00 20.35 133 PRO A C 1
ATOM 965 O O . PRO A 1 133 ? 18.931 32.296 15.709 1.00 20.68 133 PRO A O 1
ATOM 969 N N . GLY A 1 134 ? 18.306 30.148 15.878 1.00 23.02 134 GLY A N 1
ATOM 970 C CA . GLY A 1 134 ? 19.635 29.623 16.120 1.00 24.00 134 GLY A CA 1
ATOM 971 C C . GLY A 1 134 ? 20.441 29.362 14.858 1.00 28.34 134 GLY A C 1
ATOM 972 O O . GLY A 1 134 ? 21.668 29.346 14.925 1.00 31.89 134 GLY A O 1
ATOM 973 N N . GLN A 1 135 ? 19.804 29.164 13.711 1.00 30.64 135 GLN A N 1
ATOM 974 C CA . GLN A 1 135 ? 20.554 28.879 12.479 1.00 30.43 135 GLN A CA 1
ATOM 975 C C . GLN A 1 135 ? 20.956 30.134 11.753 1.00 28.78 135 GLN A C 1
ATOM 976 O O . GLN A 1 135 ? 20.187 31.080 11.516 1.00 25.22 135 GLN A O 1
ATOM 978 N N . PRO A 1 136 ? 22.197 30.222 11.300 1.00 25.80 136 PRO A N 1
ATOM 979 C CA . PRO A 1 136 ? 22.707 31.381 10.597 1.00 24.92 136 PRO A CA 1
ATOM 980 C C . PRO A 1 136 ? 21.855 31.858 9.445 1.00 22.39 136 PRO A C 1
ATOM 981 O O . PRO A 1 136 ? 21.588 33.062 9.301 1.00 24.23 136 PRO A O 1
ATOM 985 N N . LYS A 1 137 ? 21.332 30.959 8.589 1.00 22.92 137 LYS A N 1
ATOM 986 C CA . LYS A 1 137 ? 20.535 31.408 7.444 1.00 25.60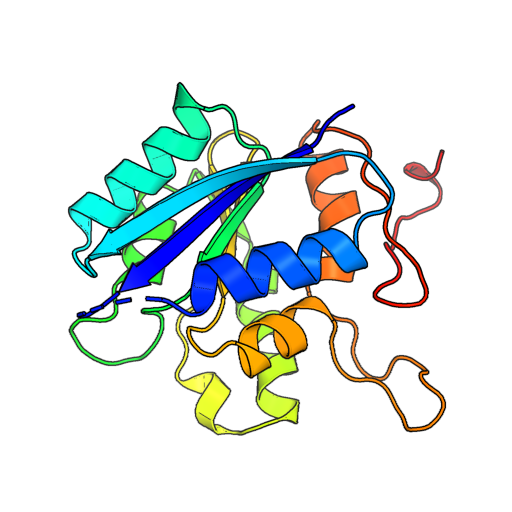 137 LYS A CA 1
ATOM 987 C C . LYS A 1 137 ? 19.241 32.103 7.889 1.00 22.69 137 LYS A C 1
ATOM 988 O O . LYS A 1 137 ? 18.783 33.092 7.302 1.00 24.03 137 LYS A O 1
ATOM 994 N N . SER A 1 138 ? 18.650 31.558 8.932 1.00 22.04 138 SER A N 1
ATOM 995 C CA . SER A 1 138 ? 17.406 32.067 9.505 1.00 22.56 138 SER A CA 1
ATOM 996 C C . SER A 1 138 ? 17.594 33.419 10.158 1.00 22.09 138 SER A C 1
ATOM 997 O O . SER A 1 138 ? 16.714 34.290 10.154 1.00 22.08 138 SER A O 1
ATOM 1000 N N . ILE A 1 139 ? 18.762 33.645 10.777 1.00 20.89 139 ILE A N 1
ATOM 1001 C CA . ILE A 1 139 ? 19.108 34.923 11.390 1.00 21.30 139 ILE A CA 1
ATOM 1002 C C . ILE A 1 139 ? 19.085 36.000 10.323 1.00 22.35 139 ILE A C 1
ATOM 1003 O O . ILE A 1 139 ? 18.418 37.045 10.428 1.00 22.39 139 ILE A O 1
ATOM 1008 N N . LYS A 1 140 ? 19.743 35.773 9.196 1.00 23.42 140 LYS A N 1
ATOM 1009 C CA . LYS A 1 140 ? 19.769 36.722 8.096 1.00 23.18 140 LYS A CA 1
ATOM 1010 C C . LYS A 1 140 ? 18.425 36.909 7.407 1.00 22.69 140 LYS A C 1
ATOM 1011 O O . LYS A 1 140 ? 18.007 38.050 7.144 1.00 24.39 140 LYS A O 1
ATOM 1022 N N . GLU A 1 141 ? 17.635 35.866 7.228 1.00 20.43 141 GLU A N 1
ATOM 1023 C CA . GLU A 1 141 ? 16.318 35.939 6.599 1.00 22.40 141 GLU A CA 1
ATOM 1024 C C . GLU A 1 141 ? 15.362 36.798 7.413 1.00 18.10 141 GLU A C 1
ATOM 1025 O O . GLU A 1 141 ? 14.551 37.603 6.946 1.00 19.45 141 GLU A O 1
ATOM 1031 N N . THR A 1 142 ? 15.451 36.651 8.739 1.00 15.90 142 THR A N 1
ATOM 1032 C CA . THR A 1 142 ? 14.608 37.408 9.649 1.00 15.66 142 THR A CA 1
ATOM 1033 C C . THR A 1 142 ? 14.921 38.909 9.622 1.00 15.74 142 THR A C 1
ATOM 1034 O O . THR A 1 142 ? 14.013 39.759 9.580 1.00 15.29 142 THR A O 1
ATOM 1038 N N . LEU A 1 143 ? 16.210 39.245 9.651 1.00 16.47 143 LEU A N 1
ATOM 1039 C CA . LEU A 1 143 ? 16.627 40.630 9.711 1.00 15.17 143 LEU A CA 1
ATOM 1040 C C . LEU A 1 143 ? 16.387 41.430 8.434 1.00 16.87 143 LEU A C 1
ATOM 1041 O O . LEU A 1 143 ? 15.978 42.583 8.437 1.00 16.36 143 LEU A O 1
ATOM 1046 N N . GLU A 1 144 ? 16.620 40.762 7.302 1.00 16.84 144 GLU A N 1
ATOM 1047 C CA . GLU A 1 144 ? 16.577 41.352 5.972 1.00 20.63 144 GLU A CA 1
ATOM 1048 C C . GLU A 1 144 ? 15.314 41.092 5.184 1.00 20.79 144 GLU A C 1
ATOM 1049 O O . GLU A 1 144 ? 15.019 41.869 4.259 1.00 23.68 144 GLU A O 1
ATOM 1055 N N . GLY A 1 145 ? 14.518 40.046 5.438 1.00 17.77 145 GLY A N 1
ATOM 1056 C CA . GLY A 1 145 ? 13.270 39.829 4.747 1.00 18.99 145 GLY A CA 1
ATOM 1057 C C . GLY A 1 145 ? 13.307 39.058 3.426 1.00 20.04 145 GLY A C 1
ATOM 1058 O O . GLY A 1 145 ? 14.265 38.327 3.172 1.00 23.13 145 GLY A O 1
ATOM 1059 N N . VAL A 1 146 ? 12.205 39.287 2.704 1.00 19.32 146 VAL A N 1
ATOM 1060 C CA . VAL A 1 146 ? 12.081 38.569 1.411 1.00 27.00 146 VAL A CA 1
ATOM 1061 C C . VAL A 1 146 ? 12.093 39.570 0.245 1.00 25.60 146 VAL A C 1
ATOM 1062 O O . VAL A 1 146 ? 11.309 40.515 0.230 1.00 22.20 146 VAL A O 1
ATOM 1066 N N . LYS A 1 147 ? 13.016 39.330 -0.667 1.00 30.65 147 LYS A N 1
ATOM 1067 C CA . LYS A 1 147 ? 13.162 40.126 -1.882 1.00 32.01 147 LYS A CA 1
ATOM 1068 C C . LYS A 1 147 ? 12.898 39.266 -3.120 1.00 40.51 147 LYS A C 1
ATOM 1069 O O . LYS A 1 147 ? 12.726 38.045 -3.017 1.00 36.96 147 LYS A O 1
ATOM 1075 N N . ASP A 1 148 ? 12.745 39.922 -4.274 1.00 35.17 148 ASP A N 1
ATOM 1076 C CA . ASP A 1 148 ? 12.552 39.178 -5.532 1.00 37.09 148 ASP A CA 1
ATOM 1077 C C . ASP A 1 148 ? 13.868 39.005 -6.272 1.00 39.63 148 ASP A C 1
ATOM 1078 O O . ASP A 1 148 ? 14.937 39.405 -5.806 1.00 41.78 148 ASP A O 1
ATOM 1083 N N . ALA A 1 149 ? 13.832 38.493 -7.502 1.00 48.00 149 ALA A N 1
ATOM 1084 C CA . ALA A 1 149 ? 15.012 38.267 -8.321 1.00 47.77 149 ALA A CA 1
ATOM 1085 C C . ALA A 1 149 ? 15.791 39.528 -8.663 1.00 50.03 149 ALA A C 1
ATOM 1086 O O . ALA A 1 149 ? 17.018 39.499 -8.786 1.00 53.46 149 ALA A O 1
ATOM 1088 N N . GLU A 1 150 ? 15.102 40.655 -8.818 1.00 45.23 150 GLU A N 1
ATOM 1089 C CA . GLU A 1 150 ? 15.741 41.921 -9.133 1.00 46.63 150 GLU A CA 1
ATOM 1090 C C . GLU A 1 150 ? 16.179 42.658 -7.874 1.00 50.38 150 GLU A C 1
ATOM 1091 O O . GLU A 1 150 ? 16.782 43.731 -7.950 1.00 49.94 150 GLU A O 1
ATOM 1097 N N . GLY A 1 151 ? 15.847 42.127 -6.698 1.00 47.94 151 GLY A N 1
ATOM 1098 C CA . GLY A 1 151 ? 16.253 42.702 -5.433 1.00 46.45 151 GLY A CA 1
ATOM 1099 C C . GLY A 1 151 ? 15.227 43.590 -4.758 1.00 38.62 151 GLY A C 1
ATOM 1100 O O . GLY A 1 151 ? 15.511 44.223 -3.732 1.00 45.25 151 GLY A O 1
ATOM 1101 N N . ASN A 1 152 ? 14.027 43.688 -5.310 1.00 35.89 152 ASN A N 1
ATOM 1102 C CA . ASN A 1 152 ? 12.962 44.517 -4.768 1.00 30.15 152 ASN A CA 1
ATOM 1103 C C . ASN A 1 152 ? 12.354 43.849 -3.534 1.00 34.64 152 ASN A C 1
ATOM 1104 O O . ASN A 1 152 ? 12.261 42.627 -3.485 1.00 28.46 152 ASN A O 1
ATOM 1109 N N . VAL A 1 153 ? 11.984 44.610 -2.513 1.00 28.01 153 VAL A N 1
ATOM 1110 C CA . VAL A 1 153 ? 11.368 44.064 -1.309 1.00 23.79 153 VAL A CA 1
ATOM 1111 C C . VAL A 1 153 ? 9.973 43.514 -1.536 1.00 23.46 153 VAL A C 1
ATOM 1112 O O . VAL A 1 153 ? 9.117 44.196 -2.132 1.00 28.59 153 VAL A O 1
ATOM 1116 N N . VAL A 1 154 ? 9.705 42.311 -1.068 1.00 26.67 154 VAL A N 1
ATOM 1117 C CA . VAL A 1 154 ? 8.423 41.656 -1.042 1.00 29.79 154 VAL A CA 1
ATOM 1118 C C . VAL A 1 154 ? 7.826 41.796 0.362 1.00 30.92 154 VAL A C 1
ATOM 1119 O O . VAL A 1 154 ? 6.682 42.206 0.556 1.00 31.78 154 VAL A O 1
ATOM 1123 N N . VAL A 1 155 ? 8.612 41.431 1.379 1.00 23.42 155 VAL A N 1
ATOM 1124 C CA . VAL A 1 155 ? 8.217 41.558 2.777 1.00 21.81 155 VAL A CA 1
ATOM 1125 C C . VAL A 1 155 ? 9.488 42.120 3.461 1.00 17.03 155 VAL A C 1
ATOM 1126 O O . VAL A 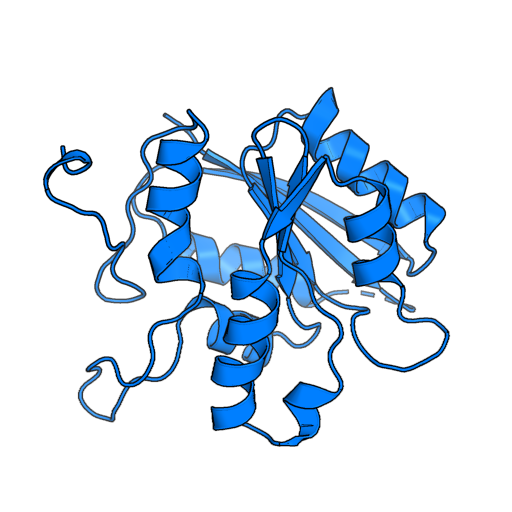1 155 ? 10.572 41.574 3.376 1.00 17.86 155 VAL A O 1
ATOM 1130 N N . HIS A 1 156 ? 9.291 43.264 4.122 1.00 17.33 156 HIS A N 1
ATOM 1131 C CA . HIS A 1 156 ? 10.430 43.917 4.798 1.00 15.29 156 HIS A CA 1
ATOM 1132 C C . HIS A 1 156 ? 10.982 43.084 5.951 1.00 16.95 156 HIS A C 1
ATOM 1133 O O . HIS A 1 156 ? 10.258 42.442 6.740 1.00 16.96 156 HIS A O 1
ATOM 1140 N N . GLY A 1 157 ? 12.294 43.061 6.107 1.00 17.10 157 GLY A N 1
ATOM 1141 C CA . GLY A 1 157 ? 12.937 42.437 7.265 1.00 16.25 157 GLY A CA 1
ATOM 1142 C C . GLY A 1 157 ? 12.566 43.185 8.533 1.00 14.90 157 GLY A C 1
ATOM 1143 O O . GLY A 1 157 ? 12.284 44.381 8.546 1.00 15.09 157 GLY A O 1
ATOM 1144 N N . ILE A 1 158 ? 12.817 42.478 9.668 1.00 13.10 158 ILE A N 1
ATOM 1145 C CA . ILE A 1 158 ? 12.487 43.061 10.966 1.00 15.71 158 ILE A CA 1
ATOM 1146 C C . ILE A 1 158 ? 13.414 44.218 11.266 1.00 14.97 158 ILE A C 1
ATOM 1147 O O . ILE A 1 158 ? 13.046 45.185 11.930 1.00 15.80 158 ILE A O 1
ATOM 1152 N N . PHE A 1 159 ? 14.625 44.235 10.656 1.00 15.36 159 PHE A N 1
ATOM 1153 C CA . PHE A 1 159 ? 15.559 45.339 10.931 1.00 14.17 159 PHE A CA 1
ATOM 1154 C C . PHE A 1 159 ? 15.124 46.629 10.276 1.00 17.48 159 PHE A C 1
ATOM 1155 O O . PHE A 1 159 ? 15.595 47.701 10.698 1.00 17.95 159 PHE A O 1
ATOM 1163 N N . ALA A 1 160 ? 14.189 46.609 9.302 1.00 15.33 160 ALA A N 1
ATOM 1164 C CA . ALA A 1 160 ? 13.772 47.871 8.682 1.00 15.14 160 ALA A CA 1
ATOM 1165 C C . ALA A 1 160 ? 13.142 48.835 9.689 1.00 16.14 160 ALA A C 1
ATOM 1166 O O . ALA A 1 160 ? 13.156 50.041 9.402 1.00 16.80 160 ALA A O 1
ATOM 1168 N N . SER A 1 161 ? 12.607 48.338 10.811 1.00 15.44 161 SER A N 1
ATOM 1169 C CA . SER A 1 161 ? 11.969 49.194 11.805 1.00 15.43 161 SER A CA 1
ATOM 1170 C C . SER A 1 161 ? 12.862 49.440 13.015 1.00 14.45 161 SER A C 1
ATOM 1171 O O . SER A 1 161 ? 12.458 50.246 13.869 1.00 15.24 161 SER A O 1
ATOM 1174 N N . VAL A 1 162 ? 14.035 48.782 13.061 1.00 14.20 162 VAL A N 1
ATOM 1175 C CA . VAL A 1 162 ? 14.893 48.954 14.278 1.00 12.98 162 VAL A CA 1
ATOM 1176 C C . VAL A 1 162 ? 15.534 50.311 14.440 1.00 13.77 162 VAL A C 1
ATOM 1177 O O . VAL A 1 162 ? 15.423 50.861 15.556 1.00 14.31 162 VAL A O 1
ATOM 1181 N N . PRO A 1 163 ? 16.061 50.915 13.413 1.00 14.19 163 PRO A N 1
ATOM 1182 C CA . PRO A 1 163 ? 16.630 52.273 13.565 1.00 14.87 163 PRO A CA 1
ATOM 1183 C C . PRO A 1 163 ? 15.611 53.258 14.101 1.00 15.66 163 PRO A C 1
ATOM 1184 O O . PRO A 1 163 ? 15.858 53.990 15.092 1.00 15.95 163 PRO A O 1
ATOM 1188 N N . TYR A 1 164 ? 14.377 53.329 13.532 1.00 14.73 164 TYR A N 1
ATOM 1189 C CA . TYR A 1 164 ? 13.375 54.230 14.099 1.00 13.78 164 TYR A CA 1
ATOM 1190 C C . TYR A 1 164 ? 12.970 53.857 15.525 1.00 15.19 164 TYR A C 1
ATOM 1191 O O . TYR A 1 164 ? 12.768 54.751 16.356 1.00 15.26 164 TYR A O 1
ATOM 1200 N N . CYS A 1 165 ? 12.872 52.560 15.859 1.00 13.30 165 CYS A N 1
ATOM 1201 C CA . CYS A 1 165 ? 12.519 52.191 17.234 1.00 15.35 165 CYS A CA 1
ATOM 1202 C C . CYS A 1 165 ? 13.572 52.705 18.234 1.00 15.36 165 CYS A C 1
ATOM 1203 O O . CYS A 1 165 ? 13.221 53.252 19.279 1.00 16.18 165 CYS A O 1
ATOM 1206 N N . ILE A 1 166 ? 14.844 52.560 17.869 1.00 14.38 166 ILE A N 1
ATOM 1207 C CA . ILE A 1 166 ? 15.943 53.047 18.767 1.00 15.06 166 ILE A CA 1
ATOM 1208 C C . ILE A 1 166 ? 15.833 54.557 18.916 1.00 17.99 166 ILE A C 1
ATOM 1209 O O . ILE A 1 166 ? 15.996 55.068 20.036 1.00 17.66 166 ILE A O 1
ATOM 1214 N N . GLN A 1 167 ? 15.543 55.280 17.848 1.00 16.54 167 GLN A N 1
ATOM 1215 C CA . GLN A 1 167 ? 15.333 56.728 17.911 1.00 15.82 167 GLN A CA 1
ATOM 1216 C C . GLN A 1 167 ? 14.196 57.118 18.822 1.00 16.86 167 GLN A C 1
ATOM 1217 O O . GLN A 1 167 ? 14.328 57.990 19.718 1.00 18.66 167 GLN A O 1
ATOM 1223 N N . LEU A 1 168 ? 13.064 56.364 18.781 1.00 16.05 168 LEU A N 1
ATOM 1224 C CA . LEU A 1 168 ? 11.931 56.662 19.651 1.00 16.87 168 LEU A CA 1
ATOM 1225 C C . LEU A 1 168 ? 12.281 56.368 21.089 1.00 15.52 168 LEU A C 1
ATOM 1226 O O . LEU A 1 168 ? 11.640 56.907 22.004 1.00 17.33 168 LEU A O 1
ATOM 1231 N N . LEU A 1 169 ? 13.236 55.482 21.372 1.00 16.75 169 LEU A N 1
ATOM 1232 C CA . LEU A 1 169 ? 13.702 55.109 22.703 1.00 15.52 169 LEU A CA 1
ATOM 1233 C C . LEU A 1 169 ? 14.831 56.021 23.219 1.00 18.25 169 LEU A C 1
ATOM 1234 O O . LEU A 1 169 ? 15.550 55.718 24.175 1.00 21.07 169 LEU A O 1
ATOM 1239 N N . GLU A 1 170 ? 15.048 57.114 22.504 1.00 16.44 170 GLU A N 1
ATOM 1240 C CA . GLU A 1 170 ? 16.033 58.140 22.839 1.00 17.66 170 GLU A CA 1
ATOM 1241 C C . GLU A 1 170 ? 17.454 57.650 22.713 1.00 21.65 170 GLU A C 1
ATOM 1242 O O . GLU A 1 170 ? 18.379 58.112 23.397 1.00 24.65 170 GLU A O 1
ATOM 1248 N N . GLY A 1 171 ? 17.741 56.760 21.774 1.00 16.56 171 GLY A N 1
ATOM 1249 C CA . GLY A 1 171 ? 19.062 56.211 21.497 1.00 17.96 171 GLY A CA 1
ATOM 1250 C C . GLY A 1 171 ? 19.665 56.975 20.319 1.00 17.11 171 GLY A C 1
ATOM 1251 O O . GLY A 1 171 ? 19.138 57.965 19.771 1.00 17.97 171 GLY A O 1
ATOM 1252 N N . PRO A 1 172 ? 20.812 56.508 19.862 1.00 17.24 172 PRO A N 1
ATOM 1253 C CA . PRO A 1 172 ? 21.546 57.117 18.775 1.00 17.25 172 PRO A CA 1
ATOM 1254 C C . PRO A 1 172 ? 20.839 57.032 17.433 1.00 18.10 172 PRO A C 1
ATOM 1255 O O . PRO A 1 172 ? 19.922 56.206 17.262 1.00 18.75 172 PRO A O 1
ATOM 1259 N N . TYR A 1 173 ? 21.257 57.878 16.510 1.00 19.04 173 TYR A N 1
ATOM 1260 C CA . TYR A 1 173 ? 20.712 57.923 15.163 1.00 17.54 173 TYR A CA 1
ATOM 1261 C C . TYR A 1 173 ? 21.399 56.864 14.306 1.00 18.49 173 TYR A C 1
ATOM 1262 O O . TYR A 1 173 ? 22.604 56.950 14.026 1.00 19.23 173 TYR A O 1
ATOM 1271 N N . VAL A 1 174 ? 20.641 55.837 13.912 1.00 16.37 174 VAL A N 1
ATOM 1272 C CA . VAL A 1 174 ? 21.257 54.709 13.198 1.00 18.22 174 VAL A CA 1
ATOM 1273 C C . VAL A 1 174 ? 20.837 54.740 11.737 1.00 15.41 174 VAL A C 1
ATOM 1274 O O . VAL A 1 174 ? 19.649 54.972 11.437 1.00 18.68 174 VAL A O 1
ATOM 1278 N N . GLU A 1 175 ? 21.751 54.430 10.827 1.00 16.52 175 GLU A N 1
ATOM 1279 C CA . GLU A 1 175 ? 21.456 54.393 9.400 1.00 17.54 175 GLU A CA 1
ATOM 1280 C C . GLU A 1 175 ? 21.946 53.088 8.805 1.00 19.06 175 GLU A C 1
ATOM 1281 O O . GLU A 1 175 ? 22.926 52.460 9.260 1.00 18.44 175 GLU A O 1
ATOM 1287 N N . THR A 1 176 ? 21.255 52.613 7.744 1.00 17.70 176 THR A N 1
ATOM 1288 C CA . THR A 1 176 ? 21.595 51.345 7.124 1.00 18.96 176 THR A CA 1
ATOM 1289 C C . THR A 1 176 ? 21.873 51.490 5.635 1.00 22.99 176 THR A C 1
ATOM 1290 O O . THR A 1 176 ? 21.445 52.469 5.036 1.00 23.30 176 THR A O 1
ATOM 1294 N N . ALA A 1 177 ? 22.556 50.504 5.086 1.00 19.04 177 ALA A N 1
ATOM 1295 C CA . ALA A 1 177 ? 22.846 50.487 3.644 1.00 22.23 177 ALA A CA 1
ATOM 1296 C C . ALA A 1 177 ? 21.592 50.002 2.942 1.00 23.33 177 ALA A C 1
ATOM 1297 O O . ALA A 1 177 ? 21.240 48.824 3.045 1.00 21.30 177 ALA A O 1
ATOM 1299 N N . PRO A 1 178 ? 20.965 50.846 2.134 1.00 23.18 178 PRO A N 1
ATOM 1300 C CA . PRO A 1 178 ? 19.772 50.495 1.400 1.00 29.40 178 PRO A CA 1
ATOM 1301 C C . PRO A 1 178 ? 19.904 49.238 0.563 1.00 23.96 178 PRO A C 1
ATOM 1302 O O . PRO A 1 178 ? 18.924 48.501 0.458 1.00 26.32 178 PRO A O 1
ATOM 1306 N N . GLU A 1 179 ? 21.067 48.868 0.054 1.00 27.07 179 GLU A N 1
ATOM 1307 C CA . GLU A 1 179 ? 21.260 47.629 -0.688 1.00 34.61 179 GLU A CA 1
ATOM 1308 C C . GLU A 1 179 ? 21.058 46.381 0.163 1.00 32.68 179 GLU A C 1
ATOM 1309 O O . GLU A 1 179 ? 20.720 45.306 -0.349 1.00 35.93 179 GLU A O 1
ATOM 1315 N N . VAL A 1 180 ? 21.133 46.491 1.484 1.00 25.00 180 VAL A N 1
ATOM 1316 C CA . VAL A 1 180 ? 20.946 45.374 2.406 1.00 22.33 180 VAL A CA 1
ATOM 1317 C C . VAL A 1 180 ? 19.580 45.510 3.071 1.00 24.28 180 VAL A C 1
ATOM 1318 O O . VAL A 1 180 ? 18.741 44.617 2.943 1.00 23.70 180 VAL A O 1
ATOM 1322 N N . VAL A 1 181 ? 19.319 46.650 3.718 1.00 21.09 181 VAL A N 1
ATOM 1323 C CA . VAL A 1 181 ? 17.976 46.905 4.263 1.00 20.41 181 VAL A CA 1
ATOM 1324 C C . VAL A 1 181 ? 17.765 48.399 4.387 1.00 20.93 181 VAL A C 1
ATOM 1325 O O . VAL A 1 181 ? 18.615 49.124 4.911 1.00 22.23 181 VAL A O 1
ATOM 1329 N N . ALA A 1 182 ? 16.610 48.869 3.923 1.00 27.37 182 ALA A N 1
ATOM 1330 C CA . ALA A 1 182 ? 16.345 50.325 4.029 1.00 27.36 182 ALA A CA 1
ATOM 1331 C C . ALA A 1 182 ? 15.702 50.617 5.360 1.00 24.23 182 ALA A C 1
ATOM 1332 O O . ALA A 1 182 ? 14.770 49.950 5.828 1.00 29.58 182 ALA A O 1
ATOM 1334 N N . ALA A 1 183 ? 16.130 51.677 6.042 1.00 20.84 183 ALA A N 1
ATOM 1335 C CA . ALA A 1 183 ? 15.690 52.057 7.362 1.00 21.34 183 ALA A CA 1
ATOM 1336 C C . ALA A 1 183 ? 14.493 52.989 7.269 1.00 24.11 183 ALA A C 1
ATOM 1337 O O . ALA A 1 183 ? 14.666 54.166 6.908 1.00 27.31 183 ALA A O 1
ATOM 1339 N N . PHE A 1 184 ? 13.289 52.500 7.524 1.00 17.53 184 PHE A N 1
ATOM 1340 C CA . PHE A 1 184 ? 12.106 53.338 7.361 1.00 17.87 184 PHE A CA 1
ATOM 1341 C C . PHE A 1 184 ? 11.910 54.336 8.470 1.00 19.09 184 PHE A C 1
ATOM 1342 O O . PHE A 1 184 ? 11.971 53.992 9.672 1.00 18.74 184 PHE A O 1
ATOM 1357 N N . ARG A 1 185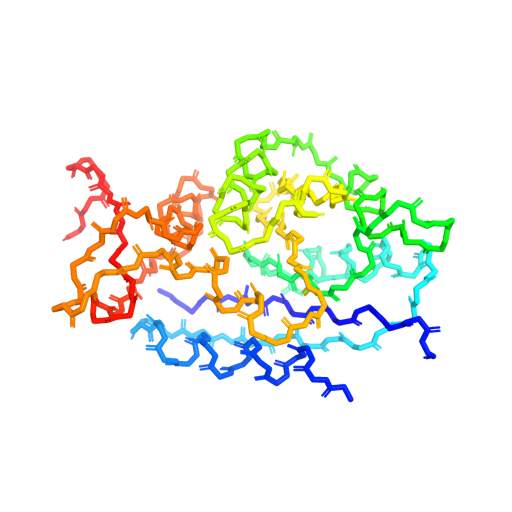 ? 11.635 55.603 8.144 1.00 18.99 185 ARG A N 1
ATOM 1358 C CA . ARG A 1 185 ? 11.315 56.623 9.111 1.00 22.34 185 ARG A CA 1
ATOM 1359 C C . ARG A 1 185 ? 10.335 57.642 8.491 1.00 22.81 185 ARG A C 1
ATOM 1360 O O . ARG A 1 185 ? 10.502 57.949 7.322 1.00 25.69 185 ARG A O 1
ATOM 1368 N N . PRO A 1 186 ? 9.486 58.154 9.335 1.00 21.05 186 PRO A N 1
ATOM 1369 C CA . PRO A 1 186 ? 8.517 59.162 8.869 1.00 24.59 186 PRO A CA 1
ATOM 1370 C C . PRO A 1 186 ? 9.247 60.480 8.748 1.00 26.87 186 PRO A C 1
ATOM 1371 O O . PRO A 1 186 ? 10.330 60.720 9.296 1.00 26.87 186 PRO A O 1
ATOM 1375 N N . LYS A 1 187 ? 8.616 61.443 8.084 1.00 27.79 187 LYS A N 1
ATOM 1376 C CA . LYS A 1 187 ? 9.131 62.787 7.869 1.00 32.88 187 LYS A CA 1
ATOM 1377 C C . LYS A 1 187 ? 9.594 63.456 9.149 1.00 29.79 187 LYS A C 1
ATOM 1378 O O . LYS A 1 187 ? 10.709 63.973 9.212 1.00 31.76 187 LYS A O 1
ATOM 1380 N N . SER A 1 188 ? 8.838 63.302 10.233 1.00 32.89 188 SER A N 1
ATOM 1381 C CA . SER A 1 188 ? 9.140 63.809 11.551 1.00 40.62 188 SER A CA 1
ATOM 1382 C C . SER A 1 188 ? 10.459 63.317 12.139 1.00 43.71 188 SER A C 1
ATOM 1383 O O . SER A 1 188 ? 11.043 63.999 12.992 1.00 46.86 188 SER A O 1
ATOM 1385 N N . ALA A 1 189 ? 10.934 62.144 11.729 1.00 30.82 189 ALA A N 1
ATOM 1386 C CA . ALA A 1 189 ? 12.161 61.589 12.275 1.00 30.23 189 ALA A CA 1
ATOM 1387 C C . ALA A 1 189 ? 13.370 61.651 11.372 1.00 25.24 189 ALA A C 1
ATOM 1388 O O . ALA A 1 189 ? 14.483 61.322 11.816 1.00 27.20 189 ALA A O 1
ATOM 1390 N N . ARG A 1 190 ? 13.225 62.041 10.107 1.00 24.94 190 ARG A N 1
ATOM 1391 C CA . ARG A 1 190 ? 14.360 62.080 9.187 1.00 23.65 190 ARG A CA 1
ATOM 1392 C C . ARG A 1 190 ? 15.286 63.281 9.364 1.00 28.01 190 ARG A C 1
ATOM 1393 O O . ARG A 1 190 ? 14.817 64.419 9.393 1.00 35.84 190 ARG A O 1
ATOM 1401 N N . ARG A 1 191 ? 16.596 63.078 9.421 1.00 32.39 191 ARG A N 1
ATOM 1402 C CA . ARG A 1 191 ? 17.544 64.182 9.532 1.00 28.89 191 ARG A CA 1
ATOM 1403 C C . ARG A 1 191 ? 18.050 64.625 8.159 1.00 32.43 191 ARG A C 1
ATOM 1404 O O . ARG A 1 191 ? 17.916 63.863 7.174 1.00 44.51 191 ARG A O 1
#

B-factor: mean 23.27, std 9.83, range [10.45, 83.58]

InterPro domains:
  IPR001453 MoaB/Mog domain [PF00994] (8-146)
  IPR001453 MoaB/Mog domain [SM00852] (7-153)
  IPR001453 MoaB/Mog domain [TIGR00177] (4-146)
  IPR001453 MoaB/Mog domain [cd00886] (4-169)
  IPR008284 Molybdenum cofactor biosynthesis, conserved site [PS01078] (69-82)
  IPR036425 MoaB/Mog-like domain superfamily [G3DSA:3.40.980.10] (1-195)
  IPR036425 MoaB/Mog-like domain superfamily [SSF53218] (3-188)
  IPR051920 Molybdopterin Adenylyltransferase/MoaC-Related [PTHR43764] (1-181)

Secondary structure (DSSP, 8-state):
--EEEEEEEEE----HHHHHHHHHHHHB-S-EEEEEEEEES-HHHHHHHHHIIIIIS--SEEEEES--SSSTT--HHHHHHHT-SEE-HHHHHHHHHHHHTT-GGGGG----EEEETTEEEEEE-SSHHHHHHHHHEEE-TTS-EEEE-GGGGHHHHHHHTT-----B-TTT------GGG--